Protein AF-R7WFP3-F1 (afdb_monomer_lite)

Foldseek 3Di:
DDQPDPVSVVVVLVVLVVCLVVVLVVLVVDDALADEEELSNLVVLVSCVVSPHAYEYEDADAVVQVVQLCQCLVPVQVVDDDPDQQDWTWRPPDPDTDTDGNVQDDHCVVCVVVSVSSVSSNVSNVSGPYYHYDDDDDPWYGPDPVRTDDDDPVNVVVVVCQCPDPDPRVVVNVVVVVVVVVLVVQLCPVVHVVVVVVVVVSVVSNVSSVVVVVVVD

Secondary structure (DSSP, 8-state):
----SHHHHHHHHHHHHHTHHHHHHHHHHS--S-EEEETT-TTHHHHHHHTTPPEEEEESS-HHHHHHHHHHHHH-GGGSS---TT-EEEETT-SS-EEEEGGGS--TTT-HHHHHHHHHHHHHHHTSSEEEE--S------SSGGGSPPPPHHHHHHHHHHHH-SSHHHHHHHHHHHHHHHHHHHHHSTTSHHHHHHHHHHHHHHHHHHHHHHTT-

Sequence (217 aa):
MALTSQGDRDKFAQAVQLLREPFEQFLIHNHHDAVVTGSYFHWSVDAAAEHGVPRLTFLGSSMFARSCSESMLRNNPLATGPDDPDALVSLPGLPHRVELRRSQMMDPVKQADHWAFFQSVNAADQRSFGEVGVSIGAMDYASSVETHQVIGGEVIAESIERLMSNNEEGGAIRKKAKELGVKARTAVENSGSSYNDVGQLMDELTARRSSMKVGEM

Organism: Aegilops tauschii (NCBI:txid37682)

pLDDT: mean 87.35, std 10.34, range [36.72, 97.0]

Structure (mmCIF, N/CA/C/O backbone):
data_AF-R7WFP3-F1
#
_entry.id   AF-R7WFP3-F1
#
loop_
_atom_site.group_PDB
_atom_site.id
_atom_site.type_symbol
_atom_site.label_atom_id
_atom_site.label_alt_id
_atom_site.label_comp_id
_atom_site.label_asym_id
_atom_site.label_entity_id
_atom_site.label_seq_id
_atom_site.pdbx_PDB_ins_code
_atom_site.Cartn_x
_atom_site.Cartn_y
_atom_site.Cartn_z
_atom_site.occupancy
_atom_site.B_iso_or_equiv
_atom_site.auth_seq_id
_atom_site.auth_comp_id
_atom_site.auth_asym_id
_atom_site.auth_atom_id
_atom_site.pdbx_PDB_model_num
ATOM 1 N N . MET A 1 1 ? 16.446 2.349 9.361 1.00 43.72 1 MET A N 1
ATOM 2 C CA . MET A 1 1 ? 17.290 1.141 9.257 1.00 43.72 1 MET A CA 1
ATOM 3 C C . MET A 1 1 ? 16.763 0.355 8.068 1.00 43.72 1 MET A C 1
ATOM 5 O O . MET A 1 1 ? 15.603 -0.026 8.112 1.00 43.72 1 MET A O 1
ATOM 9 N N . ALA A 1 2 ? 17.511 0.261 6.968 1.00 55.44 2 ALA A N 1
ATOM 10 C CA . ALA A 1 2 ? 17.050 -0.470 5.784 1.00 55.44 2 ALA A CA 1
ATOM 11 C C . ALA A 1 2 ? 17.342 -1.969 5.961 1.00 55.44 2 ALA A C 1
ATOM 13 O O . ALA A 1 2 ? 18.406 -2.319 6.466 1.00 55.44 2 ALA A O 1
ATOM 14 N N . LEU A 1 3 ? 16.403 -2.836 5.576 1.00 72.88 3 LEU A N 1
ATOM 15 C CA . LEU A 1 3 ? 16.596 -4.289 5.537 1.00 72.88 3 LEU A CA 1
ATOM 16 C C . LEU A 1 3 ? 17.384 -4.623 4.262 1.00 72.88 3 LEU A C 1
ATOM 18 O O . LEU A 1 3 ? 16.794 -4.762 3.195 1.00 72.88 3 LEU A O 1
ATOM 22 N N . THR A 1 4 ? 18.715 -4.649 4.347 1.00 75.69 4 THR A N 1
ATOM 23 C CA . THR A 1 4 ? 19.599 -4.690 3.166 1.00 75.69 4 THR A CA 1
ATOM 24 C C . THR A 1 4 ? 20.009 -6.094 2.731 1.00 75.69 4 THR A C 1
ATOM 26 O O . THR A 1 4 ? 20.575 -6.247 1.652 1.00 75.69 4 THR A O 1
ATOM 29 N N . SER A 1 5 ? 19.744 -7.123 3.539 1.00 79.31 5 SER A N 1
ATOM 30 C CA . SER A 1 5 ? 20.088 -8.510 3.217 1.00 79.31 5 SER A CA 1
ATOM 31 C C . SER A 1 5 ? 18.886 -9.445 3.337 1.00 79.31 5 SER A C 1
ATOM 33 O O . SER A 1 5 ? 17.923 -9.163 4.053 1.00 79.31 5 SER A O 1
ATOM 35 N N . GLN A 1 6 ? 18.953 -10.598 2.664 1.00 73.31 6 GLN A N 1
ATOM 36 C CA . GLN A 1 6 ? 17.942 -11.646 2.822 1.00 73.31 6 GLN A CA 1
ATOM 37 C C . GLN A 1 6 ? 17.834 -12.107 4.280 1.00 73.31 6 GLN A C 1
ATOM 39 O O . GLN A 1 6 ? 16.736 -12.159 4.820 1.00 73.31 6 GLN A O 1
ATOM 44 N N . GLY A 1 7 ? 18.970 -12.320 4.952 1.00 81.38 7 GLY A N 1
ATOM 45 C CA . GLY A 1 7 ? 18.982 -12.729 6.356 1.00 81.38 7 GLY A CA 1
ATOM 46 C C . GLY A 1 7 ? 18.351 -11.703 7.304 1.00 81.38 7 GLY A C 1
ATOM 47 O O . GLY A 1 7 ? 17.747 -12.091 8.301 1.00 81.38 7 GLY A O 1
ATOM 48 N N . ASP A 1 8 ? 18.440 -10.402 7.006 1.00 82.50 8 ASP A N 1
ATOM 49 C CA . ASP A 1 8 ? 17.753 -9.372 7.798 1.00 82.50 8 ASP A CA 1
ATOM 50 C C . ASP A 1 8 ? 16.243 -9.377 7.555 1.00 82.50 8 ASP A C 1
ATOM 52 O O . ASP A 1 8 ? 15.474 -9.212 8.503 1.00 82.50 8 ASP A O 1
ATOM 56 N N . ARG A 1 9 ? 15.809 -9.614 6.309 1.00 78.00 9 ARG A N 1
ATOM 57 C CA . ARG A 1 9 ? 14.389 -9.786 5.969 1.00 78.00 9 ARG A CA 1
ATOM 58 C C . ARG A 1 9 ? 13.792 -11.005 6.674 1.00 78.00 9 ARG A C 1
ATOM 60 O O . ARG A 1 9 ? 12.713 -10.891 7.249 1.00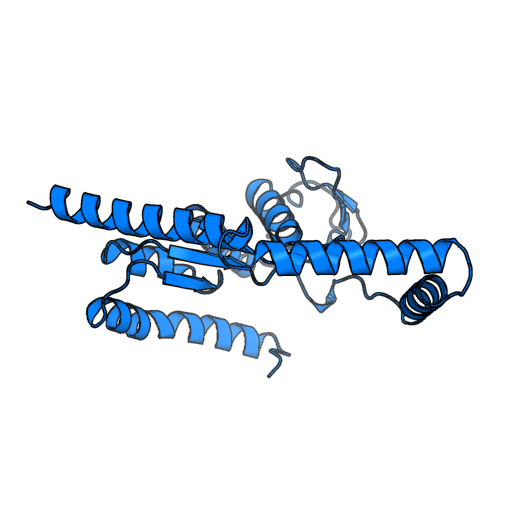 78.00 9 ARG A O 1
ATOM 67 N N . ASP A 1 10 ? 14.519 -12.118 6.720 1.00 80.25 10 ASP A N 1
ATOM 68 C CA . ASP A 1 10 ? 14.069 -13.341 7.391 1.00 80.25 10 ASP A CA 1
ATOM 69 C C . ASP A 1 10 ? 13.970 -13.144 8.915 1.00 80.25 10 ASP A C 1
ATOM 71 O O . ASP A 1 10 ? 12.965 -13.502 9.531 1.00 80.25 10 ASP A O 1
ATOM 75 N N . LYS A 1 11 ? 14.971 -12.498 9.535 1.00 86.12 11 LYS A N 1
ATOM 76 C CA . LYS A 1 11 ? 14.922 -12.125 10.963 1.00 86.12 11 LYS A CA 1
ATOM 77 C C . LYS A 1 11 ? 13.763 -11.184 11.265 1.00 86.12 11 LYS A C 1
ATOM 79 O O . LYS A 1 11 ? 13.101 -11.342 12.286 1.00 86.12 11 LYS A O 1
ATOM 84 N N . PHE A 1 12 ? 13.515 -10.210 10.392 1.00 84.88 12 PHE A N 1
ATOM 85 C CA . PHE A 1 12 ? 12.382 -9.303 10.530 1.00 84.88 12 PHE A CA 1
ATOM 86 C C . PHE A 1 12 ? 11.054 -10.063 10.444 1.00 84.88 12 PHE A C 1
ATOM 88 O O . PHE A 1 12 ? 10.195 -9.870 11.300 1.00 84.88 12 PHE A O 1
ATOM 95 N N . ALA A 1 13 ? 10.904 -10.978 9.482 1.00 79.50 13 ALA A N 1
ATOM 96 C CA . ALA A 1 13 ? 9.712 -11.813 9.353 1.00 79.50 13 ALA A CA 1
ATOM 97 C C . ALA A 1 13 ? 9.471 -12.676 10.605 1.00 79.50 13 ALA A C 1
ATOM 99 O O . ALA A 1 13 ? 8.335 -12.770 11.068 1.00 79.50 13 ALA A O 1
ATOM 100 N N . GLN A 1 14 ? 10.526 -13.239 11.203 1.00 85.00 14 GLN A N 1
ATOM 101 C CA . GLN A 1 14 ? 10.435 -13.965 12.477 1.00 85.00 14 GLN A CA 1
ATOM 102 C C . GLN A 1 14 ? 10.048 -13.041 13.638 1.00 85.00 14 GLN A C 1
ATOM 104 O O . GLN A 1 14 ? 9.143 -13.362 14.404 1.00 85.00 14 GLN A O 1
ATOM 109 N N . ALA A 1 15 ? 10.680 -11.871 13.751 1.00 88.88 15 ALA A N 1
ATOM 110 C CA . ALA A 1 15 ? 10.365 -10.894 14.791 1.00 88.88 15 ALA A CA 1
ATOM 111 C C . ALA A 1 15 ? 8.907 -10.410 14.710 1.00 88.88 15 ALA A C 1
ATOM 113 O O . ALA A 1 15 ? 8.256 -10.244 15.738 1.00 88.88 15 ALA A O 1
ATOM 114 N N . VAL A 1 16 ? 8.367 -10.253 13.496 1.00 88.62 16 VAL A N 1
ATOM 115 C CA . VAL A 1 16 ? 6.951 -9.938 13.262 1.00 88.62 16 VAL A CA 1
ATOM 116 C C . VAL A 1 16 ? 6.026 -11.003 13.855 1.00 88.62 16 VAL A C 1
ATOM 118 O O . VAL A 1 16 ? 4.969 -10.647 14.366 1.00 88.62 16 VAL A O 1
ATOM 121 N N . GLN A 1 17 ? 6.399 -12.287 13.842 1.00 87.75 17 GLN A N 1
ATOM 122 C CA . GLN A 1 17 ? 5.594 -13.344 14.476 1.00 87.75 17 GLN A CA 1
ATOM 123 C C . GLN A 1 17 ? 5.608 -13.247 16.005 1.00 87.75 17 GLN A C 1
ATOM 125 O O . GLN A 1 17 ? 4.586 -13.470 16.648 1.00 87.75 17 GLN A O 1
ATOM 130 N N . LEU A 1 18 ? 6.740 -12.853 16.595 1.00 92.50 18 LEU A N 1
ATOM 131 C CA . LEU A 1 18 ? 6.886 -12.715 18.050 1.00 92.50 18 LEU A CA 1
ATOM 132 C C . LEU A 1 18 ? 6.054 -11.565 18.639 1.00 92.50 18 LEU A C 1
ATOM 134 O O . LEU A 1 18 ? 5.837 -11.521 19.846 1.00 92.50 18 LEU A O 1
ATOM 138 N N . LEU A 1 19 ? 5.569 -10.643 17.803 1.00 94.25 19 LEU A N 1
ATOM 139 C CA . LEU A 1 19 ? 4.699 -9.546 18.231 1.00 94.25 19 LEU A CA 1
ATOM 140 C C . LEU A 1 19 ? 3.243 -9.975 18.463 1.00 94.25 19 LEU A C 1
ATOM 142 O O . LEU A 1 19 ? 2.471 -9.174 18.988 1.00 94.25 19 LEU A O 1
ATOM 146 N N . ARG A 1 20 ? 2.879 -11.219 18.127 1.00 93.94 20 ARG A N 1
ATOM 147 C CA . ARG A 1 20 ? 1.517 -11.736 18.293 1.00 93.94 20 ARG A CA 1
ATOM 148 C C . ARG A 1 20 ? 1.042 -11.707 19.742 1.00 93.94 20 ARG A C 1
ATOM 150 O O . ARG A 1 20 ? 0.039 -11.067 20.033 1.00 93.94 20 ARG A O 1
ATOM 157 N N . GLU A 1 21 ? 1.778 -12.343 20.646 1.00 94.12 21 GLU A N 1
ATOM 158 C CA . GLU A 1 21 ? 1.390 -12.418 22.059 1.00 94.12 21 GLU A CA 1
ATOM 159 C C . GLU A 1 21 ? 1.319 -11.021 22.714 1.00 94.12 21 GLU A C 1
ATOM 161 O O . GLU A 1 21 ? 0.288 -10.702 23.308 1.00 94.12 21 GLU A O 1
ATOM 166 N N . PRO A 1 22 ? 2.316 -10.121 22.557 1.00 94.94 22 PRO A N 1
ATOM 167 C CA . PRO A 1 22 ? 2.193 -8.744 23.039 1.00 94.94 22 PRO A CA 1
ATOM 168 C C . PRO A 1 22 ? 0.981 -7.990 22.475 1.00 94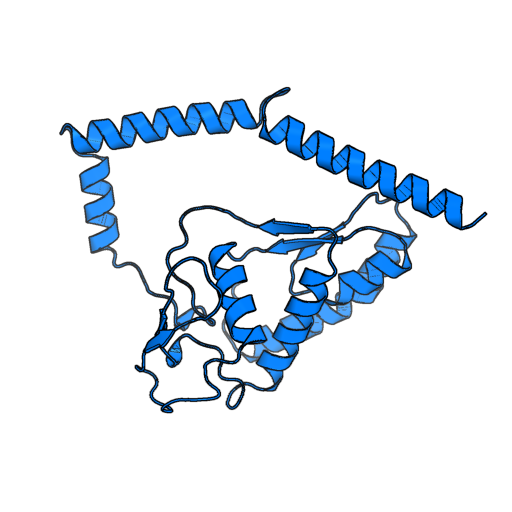.94 22 PRO A C 1
ATOM 170 O O . PRO A 1 22 ? 0.367 -7.196 23.187 1.00 94.94 22 PRO A O 1
ATOM 173 N N . PHE A 1 23 ? 0.627 -8.223 21.208 1.00 94.62 23 PHE A N 1
ATOM 174 C CA . PHE A 1 23 ? -0.535 -7.604 20.573 1.00 94.62 23 PHE A CA 1
ATOM 175 C C . PHE A 1 23 ? -1.857 -8.124 21.149 1.00 94.62 23 PHE A C 1
ATOM 177 O O . PHE A 1 23 ? -2.733 -7.325 21.467 1.00 94.62 23 PHE A O 1
ATOM 184 N N . GLU A 1 24 ? -1.992 -9.435 21.346 1.00 93.44 24 GLU A N 1
ATOM 185 C CA . GLU A 1 24 ? -3.162 -10.040 21.998 1.00 93.44 24 GLU A CA 1
ATOM 186 C C . GLU A 1 24 ? -3.318 -9.520 23.434 1.00 93.44 24 GLU A C 1
ATOM 188 O O . GLU A 1 24 ? -4.390 -9.058 23.824 1.00 93.44 24 GLU A O 1
ATOM 193 N N . GLN A 1 25 ? -2.226 -9.471 24.204 1.00 93.31 25 GLN A N 1
ATOM 194 C CA . GLN A 1 25 ? -2.239 -8.884 25.547 1.00 93.31 25 GLN A CA 1
ATOM 195 C C . GLN A 1 25 ? -2.670 -7.414 25.522 1.00 93.31 25 GLN A C 1
ATOM 197 O O . GLN A 1 25 ? -3.433 -6.976 26.385 1.00 93.31 25 GLN A O 1
ATOM 202 N N . PHE A 1 26 ? -2.224 -6.646 24.529 1.00 92.75 26 PHE A N 1
ATOM 203 C CA . PHE A 1 26 ? -2.648 -5.262 24.357 1.00 92.75 26 PHE A CA 1
ATOM 204 C C . PHE A 1 26 ? -4.152 -5.151 24.064 1.00 92.75 26 PHE A C 1
ATOM 206 O O . PHE A 1 26 ? -4.812 -4.306 24.672 1.00 92.75 26 PHE A O 1
ATOM 213 N N . LEU A 1 27 ? -4.700 -6.017 23.202 1.00 92.00 27 LEU A N 1
ATOM 214 C CA . LEU A 1 27 ? -6.135 -6.077 22.904 1.00 92.00 27 LEU A CA 1
ATOM 215 C C . LEU A 1 27 ? -6.983 -6.412 24.136 1.00 92.00 27 LEU A C 1
ATOM 217 O O . LEU A 1 27 ? -8.036 -5.809 24.313 1.00 92.00 27 LEU A O 1
ATOM 221 N N . ILE A 1 28 ? -6.517 -7.325 24.992 1.00 90.44 28 ILE A N 1
ATOM 222 C CA . ILE A 1 28 ? -7.230 -7.754 26.207 1.00 90.44 28 ILE A CA 1
ATOM 223 C C . ILE A 1 28 ? -7.315 -6.628 27.245 1.00 90.44 28 ILE A C 1
ATOM 225 O O . ILE A 1 28 ? -8.356 -6.426 27.868 1.00 90.44 28 ILE A O 1
ATOM 229 N N . HIS A 1 29 ? -6.218 -5.898 27.457 1.00 90.88 29 HIS A N 1
ATOM 230 C CA . HIS A 1 29 ? -6.111 -4.934 28.558 1.00 90.88 29 HIS A CA 1
ATOM 231 C C . HIS A 1 29 ? -6.652 -3.539 28.233 1.00 90.88 29 HIS A C 1
ATOM 233 O O . HIS A 1 29 ? -6.731 -2.693 29.124 1.00 90.88 29 HIS A O 1
ATOM 239 N N . ASN A 1 30 ? -7.009 -3.275 26.978 1.00 87.31 30 ASN A N 1
ATOM 240 C CA . ASN A 1 30 ? -7.418 -1.951 26.531 1.00 87.31 30 ASN A CA 1
ATOM 241 C C . ASN A 1 30 ? -8.728 -2.013 25.746 1.00 87.31 30 ASN A C 1
ATOM 243 O O . ASN A 1 30 ? -9.099 -3.017 25.145 1.00 87.31 30 ASN A O 1
ATOM 247 N N . HIS A 1 31 ? -9.439 -0.891 25.739 1.00 79.62 31 HIS A N 1
ATOM 248 C CA . HIS A 1 31 ? -10.699 -0.761 25.029 1.00 79.62 31 HIS A CA 1
ATOM 249 C C . HIS A 1 31 ? -10.462 -0.218 23.618 1.00 79.62 31 HIS A C 1
ATOM 251 O O . HIS A 1 31 ? -10.179 0.968 23.453 1.00 79.62 31 HIS A O 1
ATOM 257 N N . HIS A 1 32 ? -10.633 -1.072 22.609 1.00 84.62 32 HIS A N 1
ATOM 258 C CA . HIS A 1 32 ? -10.478 -0.707 21.201 1.00 84.62 32 HIS A CA 1
ATOM 259 C C . HIS A 1 32 ? -11.787 -0.870 20.435 1.00 84.62 32 HIS A C 1
ATOM 261 O O . HIS A 1 32 ? -12.490 -1.868 20.599 1.00 84.62 32 HIS A O 1
ATOM 267 N N . ASP A 1 33 ? -12.090 0.097 19.572 1.00 86.50 33 ASP A N 1
ATOM 268 C CA . ASP A 1 33 ? -13.209 0.009 18.627 1.00 86.50 33 ASP A CA 1
ATOM 269 C C . ASP A 1 33 ? -12.781 -0.585 17.280 1.00 86.50 33 ASP A C 1
ATOM 271 O O . ASP A 1 33 ? -13.596 -1.180 16.584 1.00 86.50 33 ASP A O 1
ATOM 275 N N . ALA A 1 34 ? -11.497 -0.467 16.940 1.00 91.81 34 ALA A N 1
ATOM 276 C CA . ALA A 1 34 ? -10.851 -1.093 15.796 1.00 91.81 34 ALA A CA 1
ATOM 277 C C . ALA A 1 34 ? -9.330 -1.104 16.000 1.00 91.81 34 ALA A C 1
ATOM 279 O O . ALA A 1 34 ? -8.801 -0.375 16.844 1.00 91.81 34 ALA A O 1
ATOM 280 N N . VAL A 1 35 ? -8.620 -1.881 15.185 1.00 94.00 35 VAL A N 1
ATOM 281 C CA . VAL A 1 35 ? -7.155 -1.835 15.082 1.00 94.00 35 VAL A CA 1
ATOM 282 C C . VAL A 1 35 ? -6.706 -1.608 13.650 1.00 94.00 35 VAL A C 1
ATOM 284 O O . VAL A 1 35 ? -7.302 -2.138 12.715 1.00 94.00 35 VAL A O 1
ATOM 287 N N . VAL A 1 36 ? -5.623 -0.849 13.489 1.00 94.31 36 VAL A N 1
ATOM 288 C CA . VAL A 1 36 ? -4.932 -0.676 12.209 1.00 94.31 36 VAL A CA 1
ATOM 289 C C . VAL A 1 36 ? -3.592 -1.396 12.289 1.00 94.31 36 VAL A C 1
ATOM 291 O O . VAL A 1 36 ? -2.764 -1.061 13.136 1.00 94.31 36 VAL A O 1
ATOM 294 N N . THR A 1 37 ? -3.362 -2.379 11.423 1.00 94.56 37 THR A N 1
ATOM 295 C CA . THR A 1 37 ? -2.103 -3.140 11.382 1.00 94.56 37 THR A CA 1
ATOM 296 C C . THR A 1 37 ? -1.575 -3.224 9.958 1.00 94.56 37 THR A C 1
ATOM 298 O O . THR A 1 37 ? -2.347 -3.243 9.008 1.00 94.56 37 THR A O 1
ATOM 301 N N . GLY A 1 38 ? -0.254 -3.255 9.775 1.00 91.44 38 GLY A N 1
ATOM 302 C CA . GLY A 1 38 ? 0.324 -3.462 8.443 1.00 91.44 38 GLY A CA 1
ATOM 303 C C . GLY A 1 38 ? 0.102 -4.891 7.932 1.00 91.44 38 GLY A C 1
ATOM 304 O O . GLY A 1 38 ? 0.084 -5.827 8.729 1.00 91.44 38 GLY A O 1
ATOM 305 N N . SER A 1 39 ? 0.031 -5.082 6.612 1.00 88.62 39 SER A N 1
ATOM 306 C CA . SER A 1 39 ? -0.225 -6.393 5.978 1.00 88.62 39 SER A CA 1
ATOM 307 C C . SER A 1 39 ? 0.724 -7.524 6.387 1.00 88.62 39 SER A C 1
ATOM 309 O O . SER A 1 39 ? 0.328 -8.686 6.431 1.00 88.62 39 SER A O 1
ATOM 311 N N . TYR A 1 40 ? 1.978 -7.214 6.733 1.00 87.94 40 TYR A N 1
ATOM 312 C CA . TYR A 1 40 ? 2.937 -8.230 7.189 1.00 87.94 40 TYR A CA 1
ATOM 313 C C . TYR A 1 40 ? 2.515 -8.887 8.515 1.00 87.94 40 TYR A C 1
ATOM 315 O O . TYR A 1 40 ? 2.849 -10.048 8.758 1.00 87.94 40 TYR A O 1
ATOM 323 N N . PHE A 1 41 ? 1.715 -8.193 9.330 1.00 92.69 41 PHE A N 1
ATOM 324 C CA . PHE A 1 41 ? 1.085 -8.718 10.541 1.00 92.69 41 PHE A CA 1
ATOM 325 C C . PHE A 1 41 ? -0.192 -9.499 10.203 1.00 92.69 41 PHE A C 1
ATOM 327 O O . PHE A 1 41 ? -1.235 -9.281 10.810 1.00 92.69 41 PHE A O 1
ATOM 334 N N . HIS A 1 42 ? -0.143 -10.395 9.219 1.00 91.88 42 HIS A N 1
ATOM 335 C CA . HIS A 1 42 ? -1.317 -11.133 8.738 1.00 91.88 42 HIS A CA 1
ATOM 336 C C . HIS A 1 42 ? -2.046 -11.900 9.858 1.00 91.88 42 HIS A C 1
ATOM 338 O O . HIS A 1 42 ? -3.272 -11.928 9.873 1.00 91.88 42 HIS A O 1
ATOM 344 N N . TRP A 1 43 ? -1.315 -12.415 10.856 1.00 94.50 43 TRP A N 1
ATOM 345 C CA . TRP A 1 43 ? -1.872 -13.061 12.055 1.00 94.50 43 TRP A CA 1
ATOM 346 C C . TRP A 1 43 ? -2.773 -12.143 12.898 1.00 94.50 43 TRP A C 1
ATOM 348 O O . TRP A 1 43 ? -3.598 -12.627 13.670 1.00 94.50 43 TRP A O 1
ATOM 358 N N . SER A 1 44 ? -2.657 -10.819 12.753 1.00 95.56 44 SER A N 1
ATOM 359 C CA . SER A 1 44 ? -3.462 -9.866 13.525 1.00 95.56 44 SER A CA 1
ATOM 360 C C . SER A 1 44 ? -4.940 -9.885 13.140 1.00 95.56 44 SER A C 1
ATOM 362 O O . SER A 1 44 ? -5.759 -9.406 13.917 1.00 95.56 44 SER A O 1
ATOM 364 N N . VAL A 1 45 ? -5.303 -10.447 11.976 1.00 95.62 45 VAL A N 1
ATOM 365 C CA . VAL A 1 45 ? -6.715 -10.628 11.602 1.00 95.62 45 VAL A CA 1
ATOM 366 C C . VAL A 1 45 ? -7.415 -11.614 12.527 1.00 95.62 45 VAL A C 1
ATOM 368 O O . VAL A 1 45 ? -8.530 -11.341 12.959 1.00 95.62 45 VAL A O 1
ATOM 371 N N . ASP A 1 46 ? -6.746 -12.717 12.862 1.00 94.56 46 ASP A N 1
ATOM 372 C CA . ASP A 1 46 ? -7.300 -13.747 13.735 1.00 94.56 46 ASP A CA 1
ATOM 373 C C . ASP A 1 46 ? -7.270 -13.265 15.188 1.00 94.56 46 ASP A C 1
ATOM 375 O O . ASP A 1 46 ? -8.307 -13.273 15.844 1.00 94.56 46 ASP A O 1
ATOM 379 N N . ALA A 1 47 ? -6.143 -12.700 15.640 1.00 94.06 47 ALA A N 1
ATOM 380 C CA . ALA A 1 47 ? -6.024 -12.134 16.986 1.00 94.06 47 ALA A CA 1
ATOM 381 C C . ALA A 1 47 ? -7.070 -11.037 17.266 1.00 94.06 47 ALA A C 1
ATOM 383 O O . ALA A 1 47 ? -7.667 -10.998 18.336 1.00 94.06 47 ALA A O 1
ATOM 384 N N . ALA A 1 48 ? -7.338 -10.144 16.307 1.00 93.69 48 ALA A N 1
ATOM 385 C CA . ALA A 1 48 ? -8.367 -9.119 16.477 1.00 93.69 48 ALA A CA 1
ATOM 386 C C . ALA A 1 48 ? -9.785 -9.721 16.470 1.00 93.69 48 ALA A C 1
ATOM 388 O O . ALA A 1 48 ? -10.617 -9.345 17.299 1.00 93.69 48 ALA A O 1
ATOM 389 N N . ALA A 1 49 ? -10.051 -10.684 15.579 1.00 91.94 49 ALA A N 1
ATOM 390 C CA . ALA A 1 49 ? -11.349 -11.347 15.476 1.00 91.94 49 ALA A CA 1
ATOM 391 C C . ALA A 1 49 ? -11.712 -12.150 16.736 1.00 91.94 49 ALA A C 1
ATOM 393 O O . ALA A 1 49 ? -12.866 -12.102 17.158 1.00 91.94 49 ALA A O 1
ATOM 394 N N . GLU A 1 50 ? -10.743 -12.821 17.368 1.00 91.56 50 GLU A N 1
ATOM 395 C CA . GLU A 1 50 ? -10.923 -13.554 18.634 1.00 91.56 50 GLU A CA 1
ATOM 396 C C . GLU A 1 50 ? -11.414 -12.655 19.782 1.00 91.56 50 GLU A C 1
ATOM 398 O O . GLU A 1 50 ? -12.099 -13.122 20.690 1.00 91.56 50 GLU A O 1
ATOM 403 N N . HIS A 1 51 ? -11.130 -11.353 19.717 1.00 89.00 51 HIS A N 1
ATOM 404 C CA . HIS A 1 51 ? -11.589 -10.356 20.686 1.00 89.00 51 HIS A CA 1
ATOM 405 C C . HIS A 1 51 ? -12.751 -9.491 20.172 1.00 89.00 51 HIS A C 1
ATOM 407 O O . HIS A 1 51 ? -13.103 -8.487 20.793 1.00 89.00 51 HIS A O 1
ATOM 413 N N . GLY A 1 52 ? -13.340 -9.848 19.026 1.00 89.12 52 GLY A N 1
ATOM 414 C CA . GLY A 1 52 ? -14.427 -9.092 18.404 1.00 89.12 52 GLY A CA 1
ATOM 415 C C . GLY A 1 52 ? -14.032 -7.678 17.964 1.00 89.12 52 GLY A C 1
ATOM 416 O O . GLY A 1 52 ? -14.887 -6.794 17.889 1.00 89.12 52 GLY A O 1
ATOM 417 N N . VAL A 1 53 ? -12.744 -7.443 17.697 1.00 91.50 53 VAL A N 1
ATOM 418 C CA . VAL A 1 53 ? -12.211 -6.144 17.276 1.00 91.50 53 VAL A CA 1
ATOM 419 C C . VAL A 1 53 ? -12.021 -6.141 15.753 1.00 91.50 53 VAL A C 1
ATOM 421 O O . VAL A 1 53 ? -11.280 -6.970 15.223 1.00 91.50 53 VAL A O 1
ATOM 424 N N . PRO A 1 54 ? -12.653 -5.220 15.004 1.00 92.75 54 PRO A N 1
ATOM 425 C CA . PRO A 1 54 ? -12.452 -5.126 13.564 1.00 92.75 54 PRO A CA 1
ATOM 426 C C . PRO A 1 54 ? -11.029 -4.656 13.232 1.00 92.75 54 PRO A C 1
ATOM 428 O O . PRO A 1 54 ? -10.506 -3.709 13.826 1.00 92.75 54 PRO A O 1
ATOM 431 N N . ARG A 1 55 ? -10.412 -5.299 12.235 1.00 94.94 55 ARG A N 1
ATOM 432 C CA . ARG A 1 55 ? -9.076 -4.949 11.736 1.00 94.94 55 ARG A CA 1
ATOM 433 C C . ARG A 1 55 ? -9.146 -4.198 10.413 1.00 94.94 55 ARG A C 1
ATOM 435 O O . ARG A 1 55 ? -9.630 -4.747 9.423 1.00 94.94 55 ARG A O 1
ATOM 442 N N . LEU A 1 56 ? -8.555 -3.012 10.364 1.00 94.44 56 LEU A N 1
ATOM 443 C CA . LEU A 1 56 ? -8.184 -2.311 9.137 1.00 94.44 56 LEU A CA 1
ATOM 444 C C . LEU A 1 56 ? -6.728 -2.650 8.784 1.00 94.44 56 LEU A C 1
ATOM 446 O O . LEU A 1 56 ? -5.840 -2.528 9.628 1.00 94.44 56 LEU A O 1
ATOM 450 N N . THR A 1 57 ? -6.463 -3.078 7.552 1.00 94.19 57 THR A N 1
ATOM 451 C CA . THR A 1 57 ? -5.088 -3.353 7.111 1.00 94.19 57 THR A CA 1
ATOM 452 C C . THR A 1 57 ? -4.479 -2.105 6.481 1.00 94.19 57 THR A C 1
ATOM 454 O O . THR A 1 57 ? -5.108 -1.468 5.641 1.00 94.19 57 THR A O 1
ATOM 457 N N . PHE A 1 58 ? -3.276 -1.716 6.896 1.00 91.81 58 PHE A N 1
ATOM 458 C CA . PHE A 1 58 ? -2.544 -0.608 6.295 1.00 91.81 58 PHE A CA 1
ATOM 459 C C . PHE A 1 58 ? -1.592 -1.110 5.210 1.00 91.81 58 PHE A C 1
ATOM 461 O O . PHE A 1 58 ? -0.618 -1.823 5.473 1.00 91.81 58 PHE A O 1
ATOM 468 N N . LEU A 1 59 ? -1.857 -0.661 3.989 1.00 87.50 59 LEU A N 1
ATOM 469 C CA . LEU A 1 59 ? -1.070 -0.913 2.798 1.00 87.50 59 LEU A CA 1
ATOM 470 C C . LEU A 1 59 ? -0.106 0.250 2.578 1.00 87.50 59 LEU A C 1
ATOM 472 O O . LEU A 1 59 ? -0.442 1.273 1.980 1.00 87.50 59 LEU A O 1
ATOM 476 N N . GLY A 1 60 ? 1.127 0.073 3.058 1.00 78.38 60 GLY A N 1
ATOM 477 C CA . GLY A 1 60 ? 2.219 1.006 2.767 1.00 78.38 60 GLY A CA 1
ATOM 478 C C . GLY A 1 60 ? 2.589 1.042 1.278 1.00 78.38 60 GLY A C 1
ATOM 479 O O . GLY A 1 60 ? 3.120 2.038 0.794 1.00 78.38 60 GLY A O 1
ATOM 480 N N . SER A 1 61 ? 2.279 -0.026 0.540 1.00 74.06 61 SER A N 1
ATOM 481 C CA . SER A 1 61 ? 2.329 -0.057 -0.921 1.00 74.06 61 SER A CA 1
ATOM 482 C C . SER A 1 61 ? 1.110 0.649 -1.522 1.00 74.06 61 SER A C 1
ATOM 484 O O . SER A 1 61 ? 0.016 0.575 -0.968 1.00 74.06 61 SER A O 1
ATOM 486 N N . SER A 1 62 ? 1.261 1.277 -2.689 1.00 81.31 62 SER A N 1
ATOM 487 C CA . SER A 1 62 ? 0.130 1.910 -3.381 1.00 81.31 62 SER A CA 1
ATOM 488 C C . SER A 1 62 ? -1.010 0.919 -3.674 1.00 81.31 62 SER A C 1
ATOM 490 O O . SER A 1 62 ? -0.785 -0.281 -3.854 1.00 81.31 62 SER A O 1
ATOM 492 N N . MET A 1 63 ? -2.243 1.419 -3.814 1.00 85.00 63 MET A N 1
ATOM 493 C CA . MET A 1 63 ? -3.387 0.571 -4.201 1.00 85.00 63 MET A CA 1
ATOM 494 C C . MET A 1 63 ? -3.211 -0.082 -5.584 1.00 85.00 63 MET A C 1
ATOM 496 O O . MET A 1 63 ? -3.750 -1.159 -5.845 1.00 85.00 63 MET A O 1
ATOM 500 N N . PHE A 1 64 ? -2.409 0.529 -6.463 1.00 86.75 64 PHE A N 1
ATOM 501 C CA . PHE A 1 64 ? -2.013 -0.076 -7.734 1.00 86.75 64 PHE A CA 1
ATOM 502 C C . PHE A 1 64 ? -1.147 -1.325 -7.517 1.00 86.75 64 PHE A C 1
ATOM 504 O O . PHE A 1 64 ? -1.457 -2.388 -8.051 1.00 86.75 64 PHE A O 1
ATOM 511 N N . ALA A 1 65 ? -0.117 -1.226 -6.671 1.00 87.19 65 ALA A N 1
ATOM 512 C CA . ALA A 1 65 ? 0.740 -2.352 -6.306 1.00 87.19 65 ALA A CA 1
ATOM 513 C C . ALA A 1 65 ? -0.049 -3.485 -5.634 1.00 87.19 65 ALA A C 1
ATOM 515 O O . ALA A 1 65 ? 0.145 -4.663 -5.948 1.00 87.19 65 ALA A O 1
ATOM 516 N N . ARG A 1 66 ? -0.991 -3.124 -4.756 1.00 89.31 66 ARG A N 1
ATOM 517 C CA . ARG A 1 66 ? -1.929 -4.061 -4.127 1.00 89.31 66 ARG A CA 1
ATOM 518 C C . ARG A 1 66 ? -2.761 -4.821 -5.163 1.00 89.31 66 ARG A C 1
ATOM 520 O O . ARG A 1 66 ? -2.869 -6.042 -5.060 1.00 89.31 66 ARG A O 1
ATOM 527 N N . SER A 1 67 ? -3.299 -4.113 -6.159 1.00 89.94 67 SER A N 1
ATOM 528 C CA . SER A 1 67 ? -4.103 -4.699 -7.245 1.00 89.94 67 SER A CA 1
ATOM 529 C C . SER A 1 67 ? -3.267 -5.619 -8.138 1.00 89.94 67 SER A C 1
ATOM 531 O O . SER A 1 67 ? -3.704 -6.712 -8.491 1.00 89.94 67 SER A O 1
ATOM 533 N N . CYS A 1 68 ? -2.034 -5.214 -8.460 1.00 91.56 68 CYS A N 1
ATOM 534 C CA . CYS A 1 68 ? -1.113 -6.042 -9.236 1.00 91.56 68 CYS A CA 1
ATOM 535 C C . CYS A 1 68 ? -0.745 -7.331 -8.489 1.00 91.56 68 CYS A C 1
ATOM 537 O O . CYS A 1 68 ? -0.771 -8.413 -9.074 1.00 91.56 68 CYS A O 1
ATOM 539 N N . SER A 1 69 ? -0.461 -7.220 -7.188 1.00 90.50 69 SER A N 1
ATOM 540 C CA . SER A 1 69 ? -0.153 -8.365 -6.324 1.00 90.50 69 SER A CA 1
ATOM 541 C C . SER A 1 69 ? -1.340 -9.327 -6.212 1.00 90.50 69 SER A C 1
ATOM 543 O O . SER A 1 69 ? -1.154 -10.535 -6.324 1.00 90.50 69 SER A O 1
ATOM 545 N N . GLU A 1 70 ? -2.564 -8.810 -6.038 1.00 91.81 70 GLU A N 1
ATOM 546 C CA . GLU A 1 70 ? -3.788 -9.629 -5.991 1.00 91.81 70 GLU A CA 1
ATOM 547 C C . GLU A 1 70 ? -3.979 -10.419 -7.283 1.00 91.81 70 GLU A C 1
ATOM 549 O O . GLU A 1 70 ? -4.102 -11.644 -7.242 1.00 91.81 70 GLU A O 1
ATOM 554 N N . SER A 1 71 ? -3.922 -9.732 -8.427 1.00 93.94 71 SER A N 1
ATOM 555 C CA . SER A 1 71 ? -4.057 -10.357 -9.741 1.00 93.94 71 SER A CA 1
ATOM 556 C C . SER A 1 71 ? -2.987 -11.429 -9.962 1.00 93.94 71 SER A C 1
ATOM 558 O O . SER A 1 71 ? -3.301 -12.534 -10.414 1.00 93.94 71 SER A O 1
ATOM 560 N N . MET A 1 72 ? -1.735 -11.148 -9.593 1.00 92.94 72 MET A N 1
ATOM 561 C CA . MET A 1 72 ? -0.642 -12.108 -9.711 1.00 92.94 72 MET A CA 1
ATOM 562 C C . MET A 1 72 ? -0.902 -13.358 -8.865 1.00 92.94 72 MET A C 1
ATOM 564 O O . MET A 1 72 ? -0.914 -14.459 -9.413 1.00 92.94 72 MET A O 1
ATOM 568 N N . LEU A 1 73 ? -1.166 -13.196 -7.563 1.00 92.88 73 LEU A N 1
ATOM 569 C CA . LEU A 1 73 ? -1.378 -14.305 -6.623 1.00 92.88 73 LEU A CA 1
ATOM 570 C C . LEU A 1 73 ? -2.604 -15.149 -6.976 1.00 92.88 73 LEU A C 1
ATOM 572 O O . LEU A 1 73 ? -2.587 -16.370 -6.821 1.00 92.88 73 LEU A O 1
ATOM 576 N N . ARG A 1 74 ? -3.667 -14.503 -7.458 1.00 92.19 74 ARG A N 1
ATOM 577 C CA . ARG A 1 74 ? -4.926 -15.158 -7.811 1.00 92.19 74 ARG A CA 1
ATOM 578 C C . ARG A 1 74 ? -4.830 -15.979 -9.091 1.00 92.19 74 ARG A C 1
ATOM 580 O O . ARG A 1 74 ? -5.465 -17.025 -9.179 1.00 92.19 74 ARG A O 1
ATOM 587 N N . ASN A 1 75 ? -4.085 -15.494 -10.082 1.00 92.56 75 ASN A N 1
ATOM 588 C CA . ASN A 1 75 ? -4.113 -16.066 -11.428 1.00 92.56 75 ASN A CA 1
ATOM 589 C C . ASN A 1 75 ? -2.834 -16.821 -11.804 1.00 92.56 75 ASN A C 1
ATOM 591 O O . ASN A 1 75 ? -2.859 -17.571 -12.774 1.00 92.56 75 ASN A O 1
ATOM 595 N N . ASN A 1 76 ? -1.735 -16.627 -11.066 1.00 92.81 76 ASN A N 1
ATOM 596 C CA . ASN A 1 76 ? -0.411 -17.180 -11.361 1.00 92.81 76 ASN A CA 1
ATOM 597 C C . ASN A 1 76 ? -0.059 -17.109 -12.866 1.00 92.81 76 ASN A C 1
ATOM 599 O O . ASN A 1 76 ? 0.100 -18.138 -13.529 1.00 92.81 76 ASN A O 1
ATOM 603 N N . PRO A 1 77 ? 0.070 -15.896 -13.431 1.00 92.12 77 PRO A N 1
ATOM 604 C CA . PRO A 1 77 ? 0.288 -15.716 -14.867 1.00 92.12 77 PRO A CA 1
ATOM 605 C C . PRO A 1 77 ? 1.631 -16.288 -15.357 1.00 92.12 77 PRO A C 1
ATOM 607 O O . PRO A 1 77 ? 1.824 -16.452 -16.556 1.00 92.12 77 PRO A O 1
ATOM 610 N N . LEU A 1 78 ? 2.552 -16.621 -14.445 1.00 92.00 78 LEU A N 1
ATOM 611 C CA . LEU A 1 78 ? 3.846 -17.228 -14.759 1.00 92.00 78 LEU A CA 1
ATOM 612 C C . LEU A 1 78 ? 3.790 -18.748 -14.947 1.00 92.00 78 LEU A C 1
ATOM 614 O O . LEU A 1 78 ? 4.776 -19.315 -15.425 1.00 92.00 78 LEU A O 1
ATOM 618 N N . ALA A 1 79 ? 2.671 -19.395 -14.594 1.00 88.06 79 ALA A N 1
ATOM 619 C CA . ALA A 1 79 ? 2.470 -20.837 -14.761 1.00 88.06 79 ALA A CA 1
ATOM 620 C C . ALA A 1 79 ? 2.514 -21.274 -16.232 1.00 88.06 79 ALA A C 1
ATOM 622 O O . ALA A 1 79 ? 2.835 -22.421 -16.538 1.00 88.06 79 ALA A O 1
ATOM 623 N N . THR A 1 80 ? 2.187 -20.357 -17.140 1.00 80.00 80 THR A N 1
ATOM 624 C CA . THR A 1 80 ? 2.193 -20.576 -18.583 1.00 80.00 80 THR A CA 1
ATOM 625 C C . THR A 1 80 ? 3.054 -19.514 -19.248 1.00 80.00 80 THR A C 1
ATOM 627 O O . THR A 1 80 ? 2.786 -18.327 -19.093 1.00 80.00 80 THR A O 1
ATOM 630 N N . GLY A 1 81 ? 4.064 -19.919 -20.015 1.00 76.44 81 GLY A N 1
ATOM 631 C CA . GLY A 1 81 ? 4.898 -18.992 -20.781 1.00 76.44 81 GLY A CA 1
ATOM 632 C C . GLY A 1 81 ? 6.389 -19.326 -20.722 1.00 76.44 81 GLY A C 1
ATOM 633 O O . GLY A 1 81 ? 6.788 -20.247 -20.008 1.00 76.44 81 GLY A O 1
ATOM 634 N N . PRO A 1 82 ? 7.214 -18.605 -21.498 1.00 78.12 82 PRO A N 1
ATOM 635 C CA . PRO A 1 82 ? 8.656 -18.806 -21.511 1.00 78.12 82 PRO A CA 1
ATOM 636 C C . PRO A 1 82 ? 9.283 -18.399 -20.169 1.00 78.12 82 PRO A C 1
ATOM 638 O O . PRO A 1 82 ? 8.885 -17.402 -19.559 1.00 78.12 82 PRO A O 1
ATOM 641 N N . ASP A 1 83 ? 10.299 -19.148 -19.731 1.00 87.38 83 ASP A N 1
ATOM 642 C CA . ASP A 1 83 ? 11.175 -18.734 -18.628 1.00 87.38 83 ASP A CA 1
ATOM 643 C C . ASP A 1 83 ? 12.244 -17.759 -19.141 1.00 87.38 83 ASP A C 1
ATOM 645 O O . ASP A 1 83 ? 13.437 -18.047 -19.152 1.00 87.38 83 ASP A O 1
ATOM 649 N N . ASP A 1 84 ? 11.777 -16.617 -19.642 1.00 91.25 84 ASP A N 1
ATOM 650 C CA . ASP A 1 84 ? 12.605 -15.517 -20.128 1.00 91.25 84 ASP A CA 1
ATOM 651 C C . ASP A 1 84 ? 12.411 -14.308 -19.195 1.00 91.25 84 ASP A C 1
ATOM 653 O O . ASP A 1 84 ? 11.278 -13.834 -19.064 1.00 91.25 84 ASP A O 1
ATOM 657 N N . PRO A 1 85 ? 13.467 -13.810 -18.521 1.00 89.44 85 PRO A N 1
ATOM 658 C CA . PRO A 1 85 ? 13.370 -12.679 -17.597 1.00 89.44 85 PRO A CA 1
ATOM 659 C C . PRO A 1 85 ? 12.869 -11.381 -18.250 1.00 89.44 85 PRO A C 1
ATOM 661 O O . PRO A 1 85 ? 12.313 -10.538 -17.537 1.00 89.44 85 PRO A O 1
ATOM 664 N N . ASP A 1 86 ? 13.041 -11.220 -19.564 1.00 92.62 86 ASP A N 1
ATOM 665 C CA . ASP A 1 86 ? 12.627 -10.036 -20.320 1.00 92.62 86 ASP A CA 1
ATOM 666 C C . ASP A 1 86 ? 11.244 -10.169 -20.965 1.00 92.62 86 ASP A C 1
ATOM 668 O O . ASP A 1 86 ? 10.703 -9.175 -21.461 1.00 92.62 86 ASP A O 1
ATOM 672 N N . ALA A 1 87 ? 10.639 -11.359 -20.923 1.00 92.88 87 ALA A N 1
ATOM 673 C CA . ALA A 1 87 ? 9.295 -11.562 -21.438 1.00 92.88 87 ALA A CA 1
ATOM 674 C C . ALA A 1 87 ? 8.287 -10.680 -20.689 1.00 92.88 87 ALA A C 1
ATOM 676 O O . ALA A 1 87 ? 8.240 -10.665 -19.455 1.00 92.88 87 ALA A O 1
ATOM 677 N N . LEU A 1 88 ? 7.459 -9.962 -21.452 1.00 93.25 88 LEU A N 1
ATOM 678 C CA . LEU A 1 88 ? 6.336 -9.200 -20.916 1.00 93.25 88 LEU A CA 1
ATOM 679 C C . LEU A 1 88 ? 5.170 -10.141 -20.623 1.00 93.25 88 LEU A C 1
ATOM 681 O O . LEU A 1 88 ? 4.737 -10.914 -21.479 1.00 93.25 88 LEU A O 1
ATOM 685 N N . VAL A 1 89 ? 4.653 -10.049 -19.405 1.00 93.56 89 VAL A N 1
ATOM 686 C CA . VAL A 1 89 ? 3.550 -10.858 -18.900 1.00 93.56 89 VAL A CA 1
ATOM 687 C C . VAL A 1 89 ? 2.417 -9.922 -18.496 1.00 93.56 89 VAL A C 1
ATOM 689 O O . VAL A 1 89 ? 2.595 -9.014 -17.685 1.00 93.56 89 VAL A O 1
ATOM 692 N N . SER A 1 90 ? 1.237 -10.138 -19.076 1.00 93.38 90 SER A N 1
ATOM 693 C CA . SER A 1 90 ? 0.035 -9.360 -18.767 1.00 93.38 90 SER A CA 1
ATOM 694 C C . SER A 1 90 ? -0.633 -9.845 -17.475 1.00 93.38 90 SER A C 1
ATOM 696 O O . SER A 1 90 ? -0.837 -11.046 -17.293 1.00 93.38 90 SER A O 1
ATOM 698 N N . LEU A 1 91 ? -1.036 -8.910 -16.609 1.00 93.75 91 LEU A N 1
ATOM 699 C CA . LEU A 1 91 ? -1.836 -9.199 -15.417 1.00 93.75 91 LEU A CA 1
ATOM 700 C C . LEU A 1 91 ? -3.337 -9.238 -15.759 1.00 93.75 91 LEU A C 1
ATOM 702 O O . LEU A 1 91 ? -3.888 -8.231 -16.215 1.00 93.75 91 LEU A O 1
ATOM 706 N N . PRO A 1 92 ? -4.029 -10.372 -15.551 1.00 93.81 92 PRO A N 1
ATOM 707 C CA . PRO A 1 92 ? -5.449 -10.493 -15.870 1.00 93.81 92 PRO A CA 1
ATOM 708 C C . PRO A 1 92 ? -6.349 -9.820 -14.821 1.00 93.81 92 PRO A C 1
ATOM 710 O O . PRO A 1 92 ? -5.970 -9.628 -13.668 1.00 93.81 92 PRO A O 1
ATOM 713 N N . GLY A 1 93 ? -7.584 -9.493 -15.205 1.00 90.62 93 GLY A N 1
ATOM 714 C CA . GLY A 1 93 ? -8.616 -9.012 -14.273 1.00 90.62 93 GLY A CA 1
ATOM 715 C C . GLY A 1 93 ? -8.510 -7.540 -13.857 1.00 90.62 93 GLY A C 1
ATOM 716 O O . GLY A 1 93 ? -9.360 -7.072 -13.105 1.00 90.62 93 GLY A O 1
ATOM 717 N N . LEU A 1 94 ? -7.519 -6.798 -14.360 1.00 91.44 94 LEU A N 1
ATOM 718 C CA . LEU A 1 94 ? -7.396 -5.357 -14.132 1.00 91.44 94 LEU A CA 1
ATOM 719 C C . LEU A 1 94 ? -8.185 -4.557 -15.191 1.00 91.44 94 LEU A C 1
ATOM 721 O O . LEU A 1 94 ? -8.267 -4.985 -16.345 1.00 91.44 94 LEU A O 1
ATOM 725 N N . PRO A 1 95 ? -8.750 -3.382 -14.840 1.00 89.00 95 PRO A N 1
ATOM 726 C CA . PRO A 1 95 ? -9.545 -2.563 -15.768 1.00 89.00 95 PRO A CA 1
ATOM 727 C C . PRO A 1 95 ? -8.718 -1.968 -16.916 1.00 89.00 95 PRO A C 1
ATOM 729 O O . PRO A 1 95 ? -9.255 -1.617 -17.967 1.00 89.00 95 PRO A O 1
ATOM 732 N N . HIS A 1 96 ? -7.406 -1.854 -16.719 1.00 88.06 96 HIS A N 1
ATOM 733 C CA . HIS A 1 96 ? -6.449 -1.424 -17.726 1.00 88.06 96 HIS A CA 1
ATOM 734 C C . HIS A 1 96 ? -5.407 -2.517 -17.934 1.00 88.06 96 HIS A C 1
ATOM 736 O O . HIS A 1 96 ? -5.102 -3.284 -17.021 1.00 88.06 96 HIS A O 1
ATOM 742 N N . ARG A 1 97 ? -4.845 -2.573 -19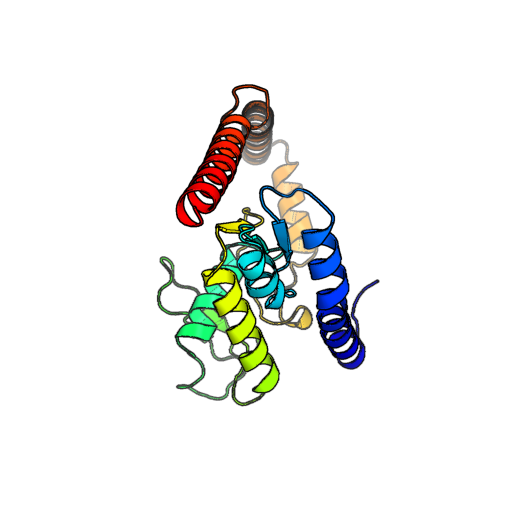.144 1.00 92.12 97 ARG A N 1
ATOM 743 C CA . ARG A 1 97 ? -3.771 -3.507 -19.472 1.00 92.12 97 ARG A CA 1
ATOM 744 C C . ARG A 1 97 ? -2.513 -3.123 -18.698 1.00 92.12 97 ARG A C 1
ATOM 746 O O . ARG A 1 97 ? -1.937 -2.070 -18.955 1.00 92.12 97 ARG A O 1
ATOM 753 N N . VAL A 1 98 ? -2.101 -3.995 -17.786 1.00 91.81 98 VAL A N 1
ATOM 754 C CA . VAL A 1 98 ? -0.846 -3.880 -17.039 1.00 91.81 98 VAL A CA 1
ATOM 755 C C . VAL A 1 98 ? 0.047 -5.038 -17.441 1.00 91.81 98 VAL A C 1
ATOM 757 O O . VAL A 1 98 ? -0.385 -6.192 -17.427 1.00 91.81 98 VAL A O 1
ATOM 760 N N . GLU A 1 99 ? 1.285 -4.722 -17.797 1.00 92.88 99 GLU A N 1
ATOM 761 C CA . GLU A 1 99 ? 2.313 -5.704 -18.117 1.00 92.88 99 GLU A CA 1
ATOM 762 C C . GLU A 1 99 ? 3.536 -5.489 -17.255 1.00 92.88 99 GLU A C 1
ATOM 764 O O . GLU A 1 99 ? 3.924 -4.353 -16.995 1.00 92.88 99 GLU A O 1
ATOM 769 N N . LEU A 1 100 ? 4.151 -6.597 -16.866 1.00 91.25 100 LEU A N 1
ATOM 770 C CA . LEU A 1 100 ? 5.386 -6.625 -16.103 1.00 91.25 100 LEU A CA 1
ATOM 771 C C . LEU A 1 100 ? 6.378 -7.526 -16.826 1.00 91.25 100 LEU A C 1
ATOM 773 O O . LEU A 1 100 ? 5.980 -8.506 -17.460 1.00 91.25 100 LEU A O 1
ATOM 777 N N . ARG A 1 101 ? 7.674 -7.234 -16.715 1.00 92.12 101 ARG A N 1
ATOM 778 C CA . ARG A 1 101 ? 8.687 -8.220 -17.107 1.00 92.12 101 ARG A CA 1
ATOM 779 C C . ARG A 1 101 ? 8.621 -9.401 -16.149 1.00 92.12 101 ARG A C 1
ATOM 781 O O . ARG A 1 101 ? 8.439 -9.198 -14.950 1.00 92.12 101 ARG A O 1
ATOM 788 N N . ARG A 1 102 ? 8.859 -10.620 -16.635 1.00 91.75 102 ARG A N 1
ATOM 789 C CA . ARG A 1 102 ? 8.935 -11.819 -15.780 1.00 91.75 102 ARG A CA 1
ATOM 790 C C . ARG A 1 102 ? 9.902 -11.626 -14.605 1.00 91.75 102 ARG A C 1
ATOM 792 O O . ARG A 1 102 ? 9.606 -12.058 -13.498 1.00 91.75 102 ARG A O 1
ATOM 799 N N . SER A 1 103 ? 11.020 -10.932 -14.826 1.00 89.81 103 SER A N 1
ATOM 800 C CA . SER A 1 103 ? 12.005 -10.583 -13.787 1.00 89.81 103 SER A CA 1
ATOM 801 C C . SER A 1 103 ? 11.488 -9.648 -12.682 1.00 89.81 103 SER A C 1
ATOM 803 O O . SER A 1 103 ? 12.053 -9.650 -11.593 1.00 89.81 103 SER A O 1
ATOM 805 N N . GLN A 1 104 ? 10.425 -8.875 -12.928 1.00 89.12 104 GLN A N 1
ATOM 806 C CA . GLN A 1 104 ? 9.782 -7.990 -11.944 1.00 89.12 104 GLN A CA 1
ATOM 807 C C . GLN A 1 104 ? 8.674 -8.690 -11.145 1.00 89.12 104 GLN A C 1
ATOM 809 O O . GLN A 1 104 ? 8.070 -8.082 -10.258 1.00 89.12 104 GLN A O 1
ATOM 814 N N . MET A 1 105 ? 8.362 -9.940 -11.490 1.00 90.50 105 MET A N 1
ATOM 815 C CA . MET A 1 105 ? 7.276 -10.711 -10.901 1.00 90.50 105 MET A CA 1
ATOM 816 C C . MET A 1 105 ? 7.803 -11.740 -9.902 1.00 90.50 105 MET A C 1
ATOM 818 O O . MET A 1 105 ? 8.930 -12.229 -9.989 1.00 90.50 105 MET A O 1
ATOM 822 N N . MET A 1 106 ? 6.939 -12.122 -8.966 1.00 88.88 106 MET A N 1
ATOM 823 C CA . MET A 1 106 ? 7.225 -13.193 -8.023 1.00 88.88 106 MET A CA 1
ATOM 824 C C . MET A 1 106 ? 6.974 -14.542 -8.690 1.00 88.88 106 MET A C 1
ATOM 826 O O . MET A 1 106 ? 5.831 -14.917 -8.936 1.00 88.88 106 MET A O 1
ATOM 830 N N . ASP A 1 107 ? 8.052 -15.264 -8.987 1.00 89.50 107 ASP A N 1
ATOM 831 C CA . ASP A 1 107 ? 7.982 -16.598 -9.579 1.00 89.50 107 ASP A CA 1
ATOM 832 C C . ASP A 1 107 ? 7.745 -17.664 -8.490 1.00 89.50 107 ASP A C 1
ATOM 834 O O . ASP A 1 107 ? 8.659 -17.923 -7.698 1.00 89.50 107 ASP A O 1
ATOM 838 N N . PRO A 1 108 ? 6.562 -18.309 -8.435 1.00 89.88 108 PRO A N 1
ATOM 839 C CA . PRO A 1 108 ? 6.253 -19.306 -7.411 1.00 89.88 108 PRO A CA 1
ATOM 840 C C . PRO A 1 108 ? 7.122 -20.563 -7.503 1.00 89.88 108 PRO A C 1
ATOM 842 O O . PRO A 1 108 ? 7.286 -21.254 -6.502 1.00 89.88 108 PRO A O 1
ATOM 845 N N . VAL A 1 109 ? 7.701 -20.867 -8.672 1.00 88.62 109 VAL A N 1
ATOM 846 C CA . VAL A 1 109 ? 8.612 -22.012 -8.833 1.00 88.62 109 VAL A CA 1
ATOM 847 C C . VAL A 1 109 ? 9.959 -21.712 -8.180 1.00 88.62 109 VAL A C 1
ATOM 849 O O . VAL A 1 109 ? 10.573 -22.593 -7.582 1.00 88.62 109 VAL A O 1
ATOM 852 N N . LYS A 1 110 ? 10.417 -20.458 -8.269 1.00 87.38 110 LYS A N 1
ATOM 853 C CA . LYS A 1 110 ? 11.715 -20.020 -7.729 1.00 87.38 110 LYS A CA 1
ATOM 854 C C . LYS A 1 110 ? 11.618 -19.557 -6.272 1.00 87.38 110 LYS A C 1
ATOM 856 O O . LYS A 1 110 ? 12.616 -19.592 -5.561 1.00 87.38 110 LYS A O 1
ATOM 861 N N . GLN A 1 111 ? 10.441 -19.110 -5.834 1.00 85.19 111 GLN A N 1
ATOM 862 C CA . GLN A 1 111 ? 10.210 -18.471 -4.534 1.00 85.19 111 GLN A CA 1
ATOM 863 C C . GLN A 1 111 ? 8.951 -19.024 -3.840 1.00 85.19 111 GLN A C 1
ATOM 865 O O . GLN A 1 111 ? 8.086 -18.260 -3.413 1.00 85.19 111 GLN A O 1
ATOM 870 N N . ALA A 1 112 ? 8.834 -20.350 -3.729 1.00 89.62 112 ALA A N 1
ATOM 871 C CA . ALA A 1 112 ? 7.636 -21.017 -3.206 1.00 89.62 112 ALA A CA 1
ATOM 872 C C . ALA A 1 112 ? 7.227 -20.542 -1.797 1.00 89.62 112 ALA A C 1
ATOM 874 O O . ALA A 1 112 ? 6.061 -20.220 -1.573 1.00 89.62 112 ALA A O 1
ATOM 875 N N . ASP A 1 113 ? 8.180 -20.426 -0.867 1.00 88.25 113 ASP A N 1
ATOM 876 C CA . ASP A 1 113 ? 7.897 -19.979 0.506 1.00 88.25 113 ASP A CA 1
ATOM 877 C C . ASP A 1 113 ? 7.431 -18.517 0.546 1.00 88.25 113 ASP A C 1
ATOM 879 O O . ASP A 1 113 ? 6.487 -18.165 1.255 1.00 88.25 113 ASP A O 1
ATOM 883 N N . HIS A 1 114 ? 8.056 -17.660 -0.267 1.00 86.38 114 HIS A N 1
ATOM 884 C CA . HIS A 1 114 ? 7.692 -16.248 -0.380 1.00 86.38 114 HIS A CA 1
ATOM 885 C C . HIS A 1 114 ? 6.289 -16.084 -0.976 1.00 86.38 114 HIS A C 1
ATOM 887 O O . HIS A 1 114 ? 5.491 -15.279 -0.494 1.00 86.38 114 HIS A O 1
ATOM 893 N N . TRP A 1 115 ? 5.967 -16.897 -1.984 1.00 90.81 115 TRP A N 1
ATOM 894 C CA . TRP A 1 115 ? 4.643 -16.964 -2.585 1.00 90.81 115 TRP A CA 1
ATOM 895 C C . TRP A 1 115 ? 3.582 -17.398 -1.571 1.00 90.81 115 TRP A C 1
ATOM 897 O O . TRP A 1 115 ? 2.572 -16.713 -1.416 1.00 90.81 115 TRP A O 1
ATOM 907 N N . ALA A 1 116 ? 3.821 -18.484 -0.830 1.00 91.69 116 ALA A N 1
ATOM 908 C CA . ALA A 1 116 ? 2.902 -18.971 0.200 1.00 91.69 116 ALA A CA 1
ATOM 909 C C . ALA A 1 116 ? 2.678 -17.934 1.318 1.00 91.69 116 ALA A C 1
ATOM 911 O O . ALA A 1 116 ? 1.548 -17.732 1.781 1.00 91.69 116 ALA A O 1
ATOM 912 N N . PHE A 1 117 ? 3.736 -17.218 1.712 1.00 88.81 117 PHE A N 1
ATOM 913 C CA . PHE A 1 117 ? 3.635 -16.099 2.647 1.00 88.81 117 PHE A CA 1
ATOM 914 C C . PHE A 1 117 ? 2.705 -15.004 2.111 1.00 88.81 117 PHE A C 1
ATOM 916 O O . PHE A 1 117 ? 1.762 -14.605 2.794 1.00 88.81 117 PHE A O 1
ATOM 923 N N . PHE A 1 118 ? 2.904 -14.554 0.871 1.00 90.88 118 PHE A N 1
ATOM 924 C CA . PHE A 1 118 ? 2.066 -13.509 0.284 1.00 90.88 118 PHE A CA 1
ATOM 925 C C . PHE A 1 118 ? 0.630 -13.956 -0.006 1.00 90.88 118 PHE A C 1
ATOM 927 O O . PHE A 1 118 ? -0.284 -13.136 0.089 1.00 90.88 118 PHE A O 1
ATOM 934 N N . GLN A 1 119 ? 0.391 -15.243 -0.273 1.00 93.19 119 GLN A N 1
ATOM 935 C CA . GLN A 1 119 ? -0.965 -15.798 -0.301 1.00 93.19 119 GLN A CA 1
ATOM 936 C C . GLN A 1 119 ? -1.651 -15.662 1.065 1.00 93.19 119 GLN A C 1
ATOM 938 O O . GLN A 1 119 ? -2.803 -15.232 1.127 1.00 93.19 119 GLN A O 1
ATOM 943 N N . SER A 1 120 ? -0.933 -15.964 2.152 1.00 92.69 120 SER A N 1
ATOM 944 C CA . SER A 1 120 ? -1.440 -15.831 3.526 1.00 92.69 120 SER A CA 1
ATOM 945 C C . SER A 1 120 ? -1.729 -14.371 3.882 1.00 92.69 120 SER A C 1
ATOM 947 O O . SER A 1 120 ? -2.791 -14.064 4.423 1.00 92.69 120 SER A O 1
ATOM 949 N N . VAL A 1 121 ? -0.826 -13.459 3.508 1.00 92.25 121 VAL A N 1
ATOM 950 C CA . VAL A 1 121 ? -1.022 -12.009 3.655 1.00 92.25 121 VAL A CA 1
ATOM 951 C C . VAL A 1 121 ? -2.261 -11.542 2.890 1.00 92.25 121 VAL A C 1
ATOM 953 O O . VAL A 1 121 ? -3.143 -10.920 3.478 1.00 92.25 121 VAL A O 1
ATOM 956 N N . ASN A 1 122 ? -2.383 -11.892 1.606 1.00 92.88 122 ASN A N 1
ATOM 957 C CA . ASN A 1 122 ? -3.524 -11.489 0.784 1.00 92.88 122 ASN A CA 1
ATOM 958 C C . ASN A 1 122 ? -4.851 -12.037 1.331 1.00 92.88 122 ASN A C 1
ATOM 960 O O . ASN A 1 122 ? -5.849 -11.319 1.341 1.00 92.88 122 ASN A O 1
ATOM 964 N N . ALA A 1 123 ? -4.871 -13.286 1.805 1.00 94.25 123 ALA A N 1
ATOM 965 C CA . ALA A 1 123 ? -6.055 -13.881 2.418 1.00 94.25 123 ALA A CA 1
ATOM 966 C C . ALA A 1 123 ? -6.445 -13.175 3.729 1.00 94.25 123 ALA A C 1
ATOM 968 O O . ALA A 1 123 ? -7.629 -12.942 3.973 1.00 94.25 123 ALA A O 1
ATOM 969 N N . ALA A 1 124 ? -5.470 -12.797 4.561 1.00 94.75 124 ALA A N 1
ATOM 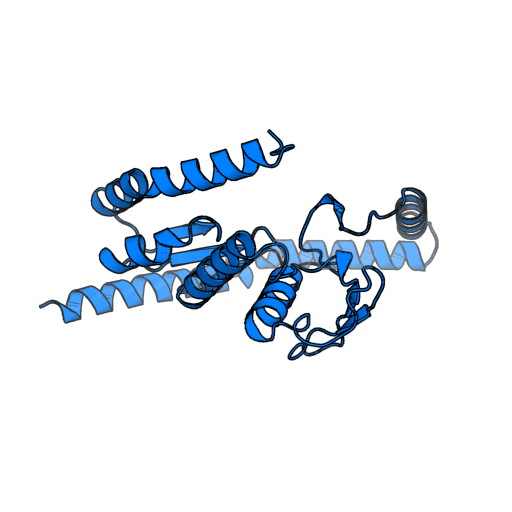970 C CA . ALA A 1 124 ? -5.724 -12.041 5.784 1.00 94.75 124 ALA A CA 1
ATOM 971 C C . ALA A 1 124 ? -6.249 -10.627 5.493 1.00 94.75 124 ALA A C 1
ATOM 973 O O . ALA A 1 124 ? -7.175 -10.164 6.161 1.00 94.75 124 ALA A O 1
ATOM 974 N N . ASP A 1 125 ? -5.690 -9.949 4.490 1.00 93.69 125 ASP A N 1
ATOM 975 C CA . ASP A 1 125 ? -6.126 -8.618 4.057 1.00 93.69 125 ASP A CA 1
ATOM 976 C C . ASP A 1 125 ? -7.546 -8.637 3.475 1.00 93.69 125 ASP A C 1
ATOM 978 O O . ASP A 1 125 ? -8.355 -7.779 3.810 1.00 93.69 125 ASP A O 1
ATOM 982 N N . GLN A 1 126 ? -7.920 -9.676 2.724 1.00 92.19 126 GLN A N 1
ATOM 983 C CA . GLN A 1 126 ? -9.300 -9.853 2.244 1.00 92.19 126 GLN A CA 1
ATOM 984 C C . GLN A 1 126 ? -10.317 -10.122 3.365 1.00 92.19 126 GLN A C 1
ATOM 986 O O . GLN A 1 126 ? -11.508 -9.878 3.187 1.00 92.19 126 GLN A O 1
ATOM 991 N N . ARG A 1 127 ? -9.861 -10.634 4.513 1.00 94.44 127 ARG A N 1
ATOM 992 C CA . ARG A 1 127 ? -10.687 -10.851 5.712 1.00 94.44 127 ARG A CA 1
ATOM 993 C C . ARG A 1 127 ? -10.746 -9.624 6.627 1.00 94.44 127 ARG A C 1
ATOM 995 O O . ARG A 1 127 ? -11.484 -9.645 7.611 1.00 94.44 127 ARG A O 1
ATOM 1002 N N . SER A 1 128 ? -9.967 -8.580 6.343 1.00 94.44 128 SER A N 1
ATOM 1003 C CA . SER A 1 128 ? -10.026 -7.328 7.093 1.00 94.44 128 SER A CA 1
ATOM 1004 C C . SER A 1 128 ? -11.355 -6.608 6.874 1.00 94.44 128 SER A C 1
ATOM 1006 O O . SER A 1 128 ? -12.014 -6.774 5.853 1.00 94.44 128 SER A O 1
ATOM 1008 N N . PHE A 1 129 ? -11.730 -5.758 7.829 1.00 92.81 129 PHE A N 1
ATOM 1009 C CA . PHE A 1 129 ? -12.900 -4.893 7.693 1.00 92.81 129 PHE A CA 1
ATOM 1010 C C . PHE A 1 129 ? -12.743 -3.897 6.533 1.00 92.81 129 PHE A C 1
ATOM 1012 O O . PHE A 1 129 ? -13.709 -3.574 5.850 1.00 92.81 129 PHE A O 1
ATOM 1019 N N . GLY A 1 130 ? -11.512 -3.446 6.294 1.00 91.62 130 GLY A N 1
ATOM 1020 C CA . GLY A 1 130 ? -11.161 -2.571 5.186 1.00 91.62 130 GLY A CA 1
ATOM 1021 C C . GLY A 1 130 ? -9.650 -2.456 5.014 1.00 91.62 130 GLY A C 1
ATOM 1022 O O . GLY A 1 130 ? -8.876 -2.816 5.906 1.00 91.62 130 GLY A O 1
ATOM 1023 N N . GLU A 1 131 ? -9.241 -1.944 3.858 1.00 90.88 131 GLU A N 1
ATOM 1024 C CA . GLU A 1 131 ? -7.848 -1.644 3.533 1.00 90.88 131 GLU A CA 1
ATOM 1025 C C . GLU A 1 131 ? -7.647 -0.119 3.533 1.00 90.88 131 GLU A C 1
ATOM 1027 O O . GLU A 1 131 ? -8.420 0.626 2.929 1.00 90.88 131 GLU A O 1
ATOM 1032 N N . VAL A 1 132 ? -6.603 0.354 4.209 1.00 87.81 132 VAL A N 1
ATOM 1033 C CA . VAL A 1 132 ? -6.167 1.752 4.228 1.00 87.81 132 VAL A CA 1
ATOM 1034 C C . VAL A 1 132 ? -4.870 1.830 3.441 1.00 87.81 132 VAL A C 1
ATOM 1036 O O . VAL A 1 132 ? -3.853 1.293 3.869 1.00 87.81 132 VAL A O 1
ATOM 1039 N N . GLY A 1 133 ? -4.891 2.489 2.288 1.00 83.81 133 GLY A N 1
ATOM 1040 C CA . GLY A 1 133 ? -3.730 2.579 1.407 1.00 83.81 133 GLY A CA 1
ATOM 1041 C C . GLY A 1 133 ? -3.416 4.003 0.979 1.00 83.81 133 GLY A C 1
ATOM 1042 O O . GLY A 1 133 ? -4.259 4.899 1.024 1.00 83.81 133 GLY A O 1
ATOM 1043 N N . VAL A 1 134 ? -2.186 4.210 0.514 1.00 76.62 134 VAL A N 1
ATOM 1044 C CA . VAL A 1 134 ? -1.780 5.480 -0.095 1.00 76.62 134 VAL A CA 1
ATOM 1045 C C . VAL A 1 134 ? -2.221 5.490 -1.559 1.00 76.62 134 VAL A C 1
ATOM 1047 O O . VAL A 1 134 ? -1.674 4.770 -2.398 1.00 76.62 134 VAL A O 1
ATOM 1050 N N . SER A 1 135 ? -3.209 6.321 -1.893 1.00 68.75 135 SER A N 1
ATOM 1051 C CA . SER A 1 135 ? -3.584 6.586 -3.283 1.00 68.75 135 SER A CA 1
ATOM 1052 C C . SER A 1 135 ? -2.903 7.863 -3.771 1.00 68.75 135 SER A C 1
ATOM 1054 O O . SER A 1 135 ? -3.271 8.930 -3.297 1.00 68.75 135 SER A O 1
ATOM 1056 N N . ILE A 1 136 ? -1.946 7.760 -4.702 1.00 60.47 136 ILE A N 1
ATOM 1057 C CA . ILE A 1 136 ? -1.611 8.755 -5.748 1.00 60.47 136 ILE A CA 1
ATOM 1058 C C . ILE A 1 136 ? -0.581 8.128 -6.707 1.00 60.47 136 ILE A C 1
ATOM 1060 O O . ILE A 1 136 ? 0.449 7.621 -6.277 1.00 60.47 136 ILE A O 1
ATOM 1064 N N . GLY A 1 137 ? -0.849 8.217 -8.014 1.00 60.53 137 GLY A N 1
ATOM 1065 C CA . GLY A 1 137 ? 0.158 8.324 -9.083 1.00 60.53 137 GLY A CA 1
ATOM 1066 C C . GLY A 1 137 ? 1.113 7.155 -9.351 1.00 60.53 137 GLY A C 1
ATOM 1067 O O . GLY A 1 137 ? 1.942 7.291 -10.245 1.00 60.53 137 GLY A O 1
ATOM 1068 N N . ALA A 1 138 ? 1.036 6.040 -8.623 1.00 63.53 138 ALA A N 1
ATOM 1069 C CA . ALA A 1 138 ? 1.888 4.885 -8.893 1.00 63.53 138 ALA A CA 1
ATOM 1070 C C . ALA A 1 138 ? 1.560 4.290 -10.273 1.00 63.53 138 ALA A C 1
ATOM 1072 O O . ALA A 1 138 ? 0.461 3.782 -10.482 1.00 63.53 138 ALA A O 1
ATOM 1073 N N . MET A 1 139 ? 2.522 4.380 -11.192 1.00 67.75 139 MET A N 1
ATOM 1074 C CA . MET A 1 139 ? 2.459 3.800 -12.542 1.00 67.75 139 MET A CA 1
ATOM 1075 C C . MET A 1 139 ? 3.329 2.544 -12.679 1.00 67.75 139 MET A C 1
ATOM 1077 O O . MET A 1 139 ? 3.258 1.867 -13.698 1.00 67.75 139 MET A O 1
ATOM 1081 N N . ASP A 1 140 ? 4.150 2.254 -11.667 1.00 71.44 140 ASP A N 1
ATOM 1082 C CA . ASP A 1 140 ? 5.085 1.132 -11.638 1.00 71.44 140 ASP A CA 1
ATOM 1083 C C . ASP A 1 140 ? 4.782 0.208 -10.452 1.00 71.44 140 ASP A C 1
ATOM 1085 O O . ASP A 1 140 ? 4.363 0.654 -9.376 1.00 71.44 140 ASP A O 1
ATOM 1089 N N . TYR A 1 141 ? 5.004 -1.085 -10.665 1.00 75.50 141 TYR A N 1
ATOM 1090 C CA . TYR A 1 141 ? 4.955 -2.123 -9.648 1.00 75.50 141 TYR A CA 1
ATOM 1091 C C . TYR A 1 141 ? 6.032 -3.163 -9.948 1.00 75.50 141 TYR A C 1
ATOM 1093 O O . TYR A 1 141 ? 6.108 -3.678 -11.059 1.00 75.50 141 TYR A O 1
ATOM 1101 N N . ALA A 1 142 ? 6.807 -3.529 -8.931 1.00 70.94 142 ALA A N 1
ATOM 1102 C CA . ALA A 1 142 ? 7.718 -4.659 -8.987 1.00 70.94 142 ALA A CA 1
ATOM 1103 C C . ALA A 1 142 ? 7.675 -5.414 -7.654 1.00 70.94 142 ALA A C 1
ATOM 1105 O O . ALA A 1 142 ? 7.423 -4.823 -6.602 1.00 70.94 142 ALA A O 1
ATOM 1106 N N . SER A 1 143 ? 7.906 -6.728 -7.678 1.00 72.12 143 SER A N 1
ATOM 1107 C CA . SER A 1 143 ? 7.858 -7.548 -6.461 1.00 72.12 143 SER A CA 1
ATOM 1108 C C . SER A 1 143 ? 9.060 -7.337 -5.533 1.00 72.12 143 SER A C 1
ATOM 1110 O O . SER A 1 143 ? 9.002 -7.729 -4.370 1.00 72.12 143 SER A O 1
ATOM 1112 N N . SER A 1 144 ? 10.151 -6.740 -6.029 1.00 67.62 144 SER A N 1
ATOM 1113 C CA . SER A 1 144 ? 11.349 -6.419 -5.244 1.00 67.62 144 SER A CA 1
ATOM 1114 C C . SER A 1 144 ? 11.853 -5.008 -5.530 1.00 67.62 144 SER A C 1
ATOM 1116 O O . SER A 1 144 ? 11.801 -4.549 -6.674 1.00 67.62 144 SER A O 1
ATOM 1118 N N . VAL A 1 145 ? 12.409 -4.343 -4.509 1.00 65.62 145 VAL A N 1
ATOM 1119 C CA . VAL A 1 145 ? 12.951 -2.970 -4.601 1.00 65.62 145 VAL A CA 1
ATOM 1120 C C . VAL A 1 145 ? 14.000 -2.852 -5.710 1.00 65.62 145 VAL A C 1
ATOM 1122 O O . VAL A 1 145 ? 14.011 -1.877 -6.453 1.00 65.62 145 VAL A O 1
ATOM 1125 N N . GLU A 1 146 ? 14.836 -3.875 -5.875 1.00 72.50 146 GLU A N 1
ATOM 1126 C CA . GLU A 1 146 ? 15.915 -3.931 -6.865 1.00 72.50 146 GLU A CA 1
ATOM 1127 C C . GLU A 1 146 ? 15.409 -4.043 -8.312 1.00 72.50 146 GLU A C 1
ATOM 1129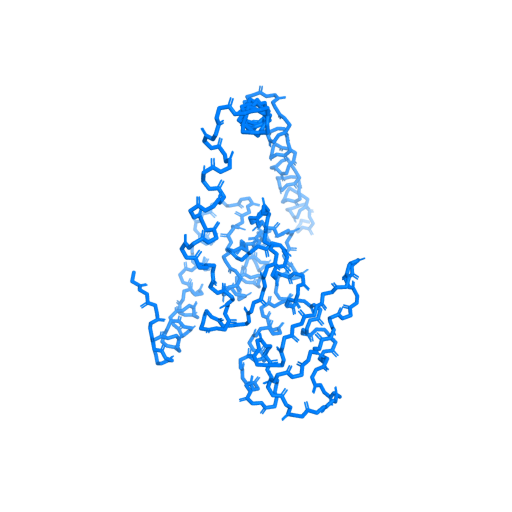 O O . GLU A 1 146 ? 16.168 -3.813 -9.249 1.00 72.50 146 GLU A O 1
ATOM 1134 N N . THR A 1 147 ? 14.136 -4.400 -8.496 1.00 73.00 147 THR A N 1
ATOM 1135 C CA . THR A 1 147 ? 13.499 -4.601 -9.811 1.00 73.00 147 THR A CA 1
ATOM 1136 C C . THR A 1 147 ? 12.564 -3.460 -10.211 1.00 73.00 147 THR A C 1
ATOM 1138 O O . THR A 1 147 ? 11.980 -3.487 -11.297 1.00 73.00 147 THR A O 1
ATOM 1141 N N . HIS A 1 148 ? 12.420 -2.453 -9.347 1.00 72.44 148 HIS A N 1
ATOM 1142 C CA . HIS A 1 148 ? 11.667 -1.251 -9.675 1.00 72.44 148 HIS A CA 1
ATOM 1143 C C . HIS A 1 148 ? 12.355 -0.443 -10.767 1.00 72.44 148 HIS A C 1
ATOM 1145 O O . HIS A 1 148 ? 13.585 -0.360 -10.839 1.00 72.44 148 HIS A O 1
ATOM 1151 N N . GLN A 1 149 ? 11.542 0.215 -11.587 1.00 74.25 149 GLN A N 1
ATOM 1152 C CA . GLN A 1 149 ? 12.067 1.177 -12.535 1.00 74.25 149 GLN A CA 1
ATOM 1153 C C . GLN A 1 149 ? 12.626 2.389 -11.778 1.00 74.25 149 GLN A C 1
ATOM 1155 O O . GLN A 1 149 ? 11.922 3.060 -11.023 1.00 74.25 149 GLN A O 1
ATOM 1160 N N . VAL A 1 150 ? 13.899 2.706 -12.013 1.00 78.62 150 VAL A N 1
ATOM 1161 C CA . VAL A 1 150 ? 14.513 3.933 -11.494 1.00 78.62 150 VAL A CA 1
ATOM 1162 C C . VAL A 1 150 ? 14.220 5.075 -12.462 1.00 78.62 150 VAL A C 1
ATOM 1164 O O . VAL A 1 150 ? 14.525 4.984 -13.652 1.00 78.62 150 VAL A O 1
ATOM 1167 N N . ILE A 1 151 ? 13.633 6.161 -11.956 1.00 80.31 151 ILE A N 1
ATOM 1168 C CA . ILE A 1 151 ? 13.449 7.392 -12.731 1.00 80.31 151 ILE A CA 1
ATOM 1169 C C . ILE A 1 151 ? 14.791 8.127 -12.769 1.00 80.31 151 ILE A C 1
ATOM 1171 O O . ILE A 1 151 ? 15.315 8.519 -11.724 1.00 80.31 151 ILE A O 1
ATOM 1175 N N . GLY A 1 152 ? 15.346 8.295 -13.970 1.00 87.88 152 GLY A N 1
ATOM 1176 C CA . GLY A 1 152 ? 16.606 9.003 -14.183 1.00 87.88 152 GLY A CA 1
ATOM 1177 C C . GLY A 1 152 ? 16.535 10.469 -13.749 1.00 87.88 152 GLY A C 1
ATOM 1178 O O . GLY A 1 152 ? 15.487 11.119 -13.830 1.00 87.88 152 GLY A O 1
ATOM 1179 N N . GLY A 1 153 ? 17.663 10.998 -13.271 1.00 92.06 153 GLY A N 1
ATOM 1180 C CA . GLY A 1 153 ? 17.755 12.378 -12.789 1.00 92.06 153 GLY A CA 1
ATOM 1181 C C . GLY A 1 153 ? 17.431 13.408 -13.874 1.00 92.06 153 GLY A C 1
ATOM 1182 O O . GLY A 1 153 ? 16.874 14.458 -13.574 1.00 92.06 153 GLY A O 1
ATOM 1183 N N . GLU A 1 154 ? 17.710 13.081 -15.132 1.00 93.06 154 GLU A N 1
ATOM 1184 C CA . GLU A 1 154 ? 17.376 13.868 -16.315 1.00 93.06 154 GLU A CA 1
ATOM 1185 C C . GLU A 1 154 ? 15.863 14.014 -16.516 1.00 93.06 154 GLU A C 1
ATOM 1187 O O . GLU A 1 154 ? 15.384 15.122 -16.741 1.00 93.06 154 GLU A O 1
ATOM 1192 N N . VAL A 1 155 ? 15.096 12.936 -16.327 1.00 91.25 155 VAL A N 1
ATOM 1193 C CA . VAL A 1 155 ? 13.627 12.960 -16.423 1.00 91.25 155 VAL A CA 1
ATOM 1194 C C . VAL A 1 155 ? 13.035 13.815 -15.299 1.00 91.25 155 VAL A C 1
ATOM 1196 O O . VAL A 1 155 ? 12.076 14.568 -15.502 1.00 91.25 155 VAL A O 1
ATOM 1199 N N . ILE A 1 156 ? 13.626 13.729 -14.102 1.00 91.44 156 ILE A N 1
ATOM 1200 C CA . ILE A 1 156 ? 13.248 14.563 -12.956 1.00 91.44 156 ILE A CA 1
ATOM 1201 C C . ILE A 1 156 ? 13.554 16.035 -13.256 1.00 91.44 156 ILE A C 1
ATOM 1203 O O . ILE A 1 156 ? 12.689 16.887 -13.048 1.00 91.44 156 ILE A O 1
ATOM 1207 N N . ALA A 1 157 ? 14.751 16.335 -13.763 1.00 94.62 157 ALA A N 1
ATOM 1208 C CA . ALA A 1 157 ? 15.168 17.689 -14.106 1.00 94.62 157 ALA A CA 1
ATOM 1209 C C . ALA A 1 157 ? 14.251 18.309 -15.170 1.00 94.62 157 ALA A C 1
ATOM 1211 O O . ALA A 1 157 ? 13.734 19.400 -14.948 1.00 94.62 157 ALA A O 1
ATOM 1212 N N . GLU A 1 158 ? 13.953 17.587 -16.254 1.00 95.19 158 GLU A N 1
ATOM 1213 C CA . GLU A 1 158 ? 13.034 18.037 -17.308 1.00 95.19 158 GLU A CA 1
ATOM 1214 C C . GLU A 1 158 ? 11.632 18.329 -16.749 1.00 95.19 158 GLU A C 1
ATOM 1216 O O . GLU A 1 158 ? 11.028 19.366 -17.036 1.00 95.19 158 GLU A O 1
ATOM 1221 N N . SER A 1 159 ? 11.123 17.447 -15.884 1.00 93.12 159 SER A N 1
ATOM 1222 C CA . SER A 1 159 ? 9.823 17.635 -15.231 1.00 93.12 159 SER A CA 1
ATOM 1223 C C . SER A 1 159 ? 9.799 18.886 -14.344 1.00 93.12 159 SER A C 1
ATOM 1225 O O . SER A 1 159 ? 8.805 19.621 -14.330 1.00 93.12 159 SER A O 1
ATOM 1227 N N . ILE A 1 160 ? 10.892 19.154 -13.619 1.00 94.69 160 ILE A N 1
ATOM 1228 C CA . ILE A 1 160 ? 11.054 20.359 -12.796 1.00 94.69 160 ILE A CA 1
ATOM 1229 C C . ILE A 1 160 ? 11.152 21.604 -13.680 1.00 94.69 160 ILE A C 1
ATOM 1231 O O . ILE A 1 160 ? 10.472 22.591 -13.406 1.00 94.69 160 ILE A O 1
ATOM 1235 N N . GLU A 1 161 ? 11.948 21.579 -14.746 1.00 96.31 161 GLU A N 1
ATOM 1236 C CA . GLU A 1 161 ? 12.084 22.704 -15.675 1.00 96.31 161 GLU A CA 1
ATOM 1237 C C . GLU A 1 161 ? 10.742 23.060 -16.316 1.00 96.31 161 GLU A C 1
ATOM 1239 O O . GLU A 1 161 ? 10.338 24.226 -16.304 1.00 96.31 161 GLU A O 1
ATOM 1244 N N . ARG A 1 162 ? 9.991 22.056 -16.779 1.00 95.81 162 ARG A N 1
ATOM 1245 C CA . ARG A 1 162 ? 8.635 22.230 -17.313 1.00 95.81 162 ARG A CA 1
ATOM 1246 C C . ARG A 1 162 ? 7.707 22.875 -16.283 1.00 95.81 162 ARG A C 1
ATOM 1248 O O . ARG A 1 162 ? 7.045 23.865 -16.597 1.00 95.81 162 ARG A O 1
ATOM 1255 N N . LEU A 1 163 ? 7.710 22.383 -15.040 1.00 95.31 163 LEU A N 1
ATOM 1256 C CA . LEU A 1 163 ? 6.942 22.953 -13.925 1.00 95.31 163 LEU A CA 1
ATOM 1257 C C . LEU A 1 163 ? 7.337 24.404 -13.609 1.00 95.31 163 LEU A C 1
ATOM 1259 O O . LEU A 1 163 ? 6.468 25.213 -13.275 1.00 95.31 163 LEU A O 1
ATOM 1263 N N . MET A 1 164 ? 8.628 24.728 -13.663 1.00 95.00 164 MET A N 1
ATOM 1264 C CA . MET A 1 164 ? 9.181 26.023 -13.247 1.00 95.00 164 MET A CA 1
ATOM 1265 C C . MET A 1 164 ? 9.224 27.056 -14.373 1.00 95.00 164 MET A C 1
ATOM 1267 O O . MET A 1 164 ? 9.399 28.244 -14.105 1.00 95.00 164 MET A O 1
ATOM 1271 N N . SER A 1 165 ? 9.015 26.636 -15.617 1.00 94.88 165 SER A N 1
ATOM 1272 C CA . SER A 1 165 ? 9.002 27.521 -16.774 1.00 94.88 165 SER A CA 1
ATOM 1273 C C . SER A 1 165 ? 7.960 28.645 -16.632 1.00 94.88 165 SER A C 1
ATOM 1275 O O . SER A 1 165 ? 6.866 28.480 -16.075 1.00 94.88 165 SER A O 1
ATOM 1277 N N . ASN A 1 166 ? 8.304 29.831 -17.137 1.00 95.50 166 ASN A N 1
ATOM 1278 C CA . ASN A 1 166 ? 7.416 31.001 -17.153 1.00 95.50 166 ASN A CA 1
ATOM 1279 C C . ASN A 1 166 ? 6.472 31.016 -18.367 1.00 95.50 166 ASN A C 1
ATOM 1281 O O . ASN A 1 166 ? 5.889 32.050 -18.682 1.00 95.50 166 ASN A O 1
ATOM 1285 N N . ASN A 1 167 ? 6.336 29.884 -19.059 1.00 96.12 167 ASN A N 1
ATOM 1286 C CA . ASN A 1 167 ? 5.408 29.732 -20.169 1.00 96.12 167 ASN A CA 1
ATOM 1287 C C . ASN A 1 167 ? 3.989 29.393 -19.662 1.00 96.12 167 ASN A C 1
ATOM 1289 O O . ASN A 1 167 ? 3.746 29.232 -18.459 1.00 96.12 167 ASN A O 1
ATOM 1293 N N . GLU A 1 168 ? 3.042 29.296 -20.595 1.00 96.25 168 GLU A N 1
ATOM 1294 C CA . GLU A 1 168 ? 1.644 28.967 -20.300 1.00 96.25 168 GLU A CA 1
ATOM 1295 C C . GLU A 1 168 ? 1.500 27.611 -19.596 1.00 96.25 168 GLU A C 1
ATOM 1297 O O . GLU A 1 168 ? 0.745 27.488 -18.632 1.00 96.25 168 GLU A O 1
ATOM 1302 N N . GLU A 1 169 ? 2.267 26.612 -20.027 1.00 95.31 169 GLU A N 1
ATOM 1303 C CA . GLU A 1 169 ? 2.217 25.257 -19.491 1.00 95.31 169 GLU A CA 1
ATOM 1304 C C . GLU A 1 169 ? 2.665 25.188 -18.025 1.00 95.31 169 GLU A C 1
ATOM 1306 O O . GLU A 1 169 ? 1.911 24.712 -17.172 1.00 95.31 169 GLU A O 1
ATOM 1311 N N . GLY A 1 170 ? 3.850 25.711 -17.698 1.00 96.25 170 GLY A N 1
ATOM 1312 C CA . GLY A 1 170 ? 4.334 25.790 -16.320 1.00 96.25 170 GLY A CA 1
ATOM 1313 C C . GLY A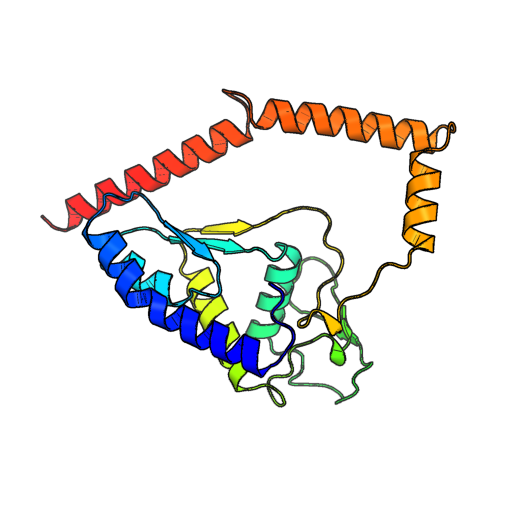 1 170 ? 3.377 26.598 -15.438 1.00 96.25 170 GLY A C 1
ATOM 1314 O O . GLY A 1 170 ? 3.065 26.203 -14.309 1.00 96.25 170 GLY A O 1
ATOM 1315 N N . GLY A 1 171 ? 2.824 27.692 -15.975 1.00 97.00 171 GLY A N 1
ATOM 1316 C CA . GLY A 1 171 ? 1.767 28.468 -15.326 1.00 97.00 171 GLY A CA 1
ATOM 1317 C C . GLY A 1 171 ? 0.513 27.641 -15.012 1.00 97.00 171 GLY A C 1
ATOM 1318 O O . GLY A 1 171 ? 0.019 27.678 -13.880 1.00 97.00 171 GLY A O 1
ATOM 1319 N N . ALA A 1 172 ? 0.026 26.857 -15.976 1.00 96.94 172 ALA A N 1
ATOM 1320 C CA . ALA A 1 172 ? -1.144 25.996 -15.833 1.00 96.94 172 ALA A CA 1
ATOM 1321 C C . ALA A 1 172 ? -0.921 24.876 -14.804 1.00 96.94 172 ALA A C 1
ATOM 1323 O O . ALA A 1 172 ? -1.789 24.646 -13.956 1.00 96.94 172 ALA A O 1
ATOM 1324 N N . ILE A 1 173 ? 0.254 24.231 -14.811 1.00 95.31 173 ILE A N 1
ATOM 1325 C CA . ILE A 1 173 ? 0.615 23.197 -13.829 1.00 95.31 173 ILE A CA 1
ATOM 1326 C C . ILE A 1 173 ? 0.596 23.787 -12.412 1.00 95.31 173 ILE A C 1
ATOM 1328 O O . ILE A 1 173 ? -0.073 23.249 -11.526 1.00 95.31 173 ILE A O 1
ATOM 1332 N N . ARG A 1 174 ? 1.260 24.932 -12.191 1.00 96.00 174 ARG A N 1
ATOM 1333 C CA . ARG A 1 174 ? 1.295 25.593 -10.872 1.00 96.00 174 ARG A CA 1
ATOM 1334 C C . ARG A 1 174 ? -0.088 26.057 -10.417 1.00 96.00 174 ARG A C 1
ATOM 1336 O O . ARG A 1 174 ? -0.404 25.950 -9.231 1.00 96.00 174 ARG A O 1
ATOM 1343 N N . LYS A 1 175 ? -0.926 26.556 -11.332 1.00 97.00 175 LYS A N 1
ATOM 1344 C CA . LYS A 1 175 ? -2.315 26.935 -11.033 1.00 97.00 175 LYS A CA 1
ATOM 1345 C C . LYS A 1 175 ? -3.130 25.720 -10.579 1.00 97.00 175 LYS A C 1
ATOM 1347 O O . LYS A 1 175 ? -3.713 25.764 -9.498 1.00 97.00 175 LYS A O 1
ATOM 1352 N N . LYS A 1 176 ? -3.088 24.617 -11.333 1.00 95.81 176 LYS A N 1
ATOM 1353 C CA . LYS A 1 176 ? -3.774 23.364 -10.979 1.00 95.81 176 LYS A CA 1
ATOM 1354 C C . LYS A 1 176 ? -3.287 22.809 -9.638 1.00 95.81 176 LYS A C 1
ATOM 1356 O O . LYS A 1 176 ? -4.103 22.400 -8.818 1.00 95.81 176 LYS A O 1
ATOM 1361 N N . ALA A 1 177 ? -1.978 22.840 -9.381 1.00 93.81 177 ALA A N 1
ATOM 1362 C CA . ALA A 1 177 ? -1.407 22.414 -8.104 1.00 93.81 177 ALA A CA 1
ATOM 1363 C C . ALA A 1 177 ? -1.938 23.249 -6.923 1.00 93.81 177 ALA A C 1
ATOM 1365 O O . ALA A 1 177 ? -2.309 22.688 -5.893 1.00 93.81 177 ALA A O 1
ATOM 1366 N N . LYS A 1 178 ? -2.046 24.578 -7.075 1.00 96.44 178 LYS A N 1
ATOM 1367 C CA . LYS A 1 178 ? -2.645 25.455 -6.053 1.00 96.44 178 LYS A CA 1
ATOM 1368 C C . LYS A 1 178 ? -4.121 25.136 -5.810 1.00 96.44 178 LYS A C 1
ATOM 1370 O O . LYS A 1 178 ? -4.528 25.045 -4.655 1.00 96.44 178 LYS A O 1
ATOM 1375 N N . GLU A 1 179 ? -4.902 24.946 -6.871 1.00 96.69 179 GLU A N 1
ATOM 1376 C CA . GLU A 1 179 ? -6.325 24.589 -6.776 1.00 96.69 179 GLU A CA 1
ATOM 1377 C C . GLU A 1 179 ? -6.531 23.246 -6.064 1.00 96.69 179 GLU A C 1
ATOM 1379 O O . GLU A 1 179 ? -7.359 23.146 -5.159 1.00 96.69 179 GLU A O 1
ATOM 1384 N N . LEU A 1 180 ? -5.745 22.225 -6.422 1.00 93.88 180 LEU A N 1
ATOM 1385 C CA . LEU A 1 180 ? -5.760 20.929 -5.740 1.00 93.88 180 LEU A CA 1
ATOM 1386 C C . LEU A 1 180 ? -5.336 21.057 -4.274 1.00 93.88 180 LEU A C 1
ATOM 1388 O O . LEU A 1 180 ? -5.961 20.448 -3.413 1.00 93.88 180 LEU A O 1
ATOM 1392 N N . GLY A 1 181 ? -4.335 21.887 -3.974 1.00 92.81 181 GLY A N 1
ATOM 1393 C CA . GLY A 1 181 ? -3.907 22.154 -2.602 1.00 92.81 181 GLY A CA 1
ATOM 1394 C C . GLY A 1 181 ? -4.995 22.808 -1.745 1.00 92.81 181 GLY A C 1
ATOM 1395 O O . GLY A 1 181 ? -5.128 22.472 -0.572 1.00 92.81 181 GLY A O 1
ATOM 1396 N N . VAL A 1 182 ? -5.802 23.711 -2.314 1.00 96.38 182 VAL A N 1
ATOM 1397 C CA . VAL A 1 182 ? -6.980 24.267 -1.624 1.00 96.38 182 VAL A CA 1
ATOM 1398 C C . VAL A 1 182 ? -8.013 23.172 -1.373 1.00 96.38 182 VAL A C 1
ATOM 1400 O O . VAL A 1 182 ? -8.419 22.995 -0.231 1.00 96.38 182 VAL A O 1
ATOM 1403 N N . LYS A 1 183 ? -8.370 22.386 -2.397 1.00 94.69 183 LYS A N 1
ATOM 1404 C CA . LYS A 1 183 ? -9.334 21.281 -2.255 1.00 94.69 183 LYS A CA 1
ATOM 1405 C C . LYS A 1 183 ? -8.908 20.269 -1.191 1.00 94.69 183 LYS A C 1
ATOM 1407 O O . LYS A 1 183 ? -9.729 19.882 -0.371 1.00 94.69 183 LYS A O 1
ATOM 1412 N N . ALA A 1 184 ? -7.635 19.873 -1.184 1.00 91.50 184 ALA A N 1
ATOM 1413 C CA . ALA A 1 184 ? -7.096 18.926 -0.214 1.00 91.50 184 ALA A CA 1
ATOM 1414 C C . ALA A 1 184 ? -7.179 19.461 1.224 1.00 91.50 184 ALA A C 1
ATOM 1416 O O . ALA A 1 184 ? -7.564 18.719 2.120 1.00 91.50 184 ALA A O 1
ATOM 1417 N N . ARG A 1 185 ? -6.874 20.750 1.441 1.00 94.69 185 ARG A N 1
ATOM 1418 C CA . ARG A 1 185 ? -7.023 21.388 2.760 1.00 94.69 185 ARG A CA 1
ATOM 1419 C C . ARG A 1 185 ? -8.483 21.455 3.196 1.00 94.69 185 ARG A C 1
ATOM 1421 O O . ARG A 1 185 ? -8.802 21.009 4.288 1.00 94.69 185 ARG A O 1
ATOM 1428 N N . THR A 1 186 ? -9.374 21.919 2.324 1.00 95.75 186 THR A N 1
ATOM 1429 C CA . THR A 1 186 ? -10.808 22.004 2.634 1.00 95.75 186 THR A CA 1
ATOM 1430 C C . THR A 1 186 ? -11.433 20.630 2.887 1.00 95.75 186 THR A C 1
ATOM 1432 O O . THR A 1 186 ? -12.326 20.508 3.716 1.00 95.75 186 THR A O 1
ATOM 1435 N N . ALA A 1 187 ? -10.958 19.571 2.225 1.00 94.25 187 ALA A N 1
ATOM 1436 C CA . ALA A 1 187 ? -11.469 18.219 2.445 1.00 94.25 187 ALA A CA 1
ATOM 1437 C C . ALA A 1 187 ? -11.216 17.697 3.872 1.00 94.25 187 ALA A C 1
ATOM 1439 O O . ALA A 1 187 ? -12.008 16.886 4.347 1.00 94.25 187 ALA A O 1
ATOM 1440 N N . VAL A 1 188 ? -10.144 18.140 4.543 1.00 94.06 188 VAL A N 1
ATOM 1441 C CA . VAL A 1 188 ? -9.768 17.687 5.899 1.00 94.06 188 VAL A CA 1
ATOM 1442 C C . VAL A 1 188 ? -10.213 18.634 7.019 1.00 94.06 188 VAL A C 1
ATOM 1444 O O . VAL A 1 188 ? -10.075 18.294 8.191 1.00 94.06 188 VAL A O 1
ATOM 1447 N N . GLU A 1 189 ? -10.726 19.818 6.683 1.00 94.75 189 GLU A N 1
ATOM 1448 C CA . GLU A 1 189 ? -11.324 20.749 7.647 1.00 94.75 189 GLU A CA 1
ATOM 1449 C C . GLU A 1 189 ? -12.638 20.188 8.221 1.00 94.75 189 GLU A C 1
ATOM 1451 O O . GLU A 1 189 ? -13.265 19.309 7.629 1.00 94.75 189 GLU A O 1
ATOM 1456 N N . ASN A 1 190 ? -13.086 20.707 9.372 1.00 92.75 190 ASN A N 1
ATOM 1457 C CA . ASN A 1 190 ? -14.363 20.307 9.974 1.00 92.75 190 ASN A CA 1
ATOM 1458 C C . ASN A 1 190 ? -15.512 20.500 8.968 1.00 92.75 190 ASN A C 1
ATOM 1460 O O . ASN A 1 190 ? -15.686 21.593 8.429 1.00 92.75 190 ASN A O 1
ATOM 1464 N N . SER A 1 191 ? -16.345 19.474 8.780 1.00 91.19 191 SER A N 1
ATOM 1465 C CA . SER A 1 191 ? -17.399 19.396 7.744 1.00 91.19 191 SER A CA 1
ATOM 1466 C C . SER A 1 191 ? -16.901 19.178 6.306 1.00 91.19 191 SER A C 1
ATOM 1468 O O . SER A 1 191 ? -17.718 19.125 5.384 1.00 91.19 191 SER A O 1
ATOM 1470 N N . GLY A 1 192 ? -15.590 19.041 6.093 1.00 95.19 192 GLY A N 1
ATOM 1471 C CA . GLY A 1 192 ? -14.988 18.642 4.823 1.00 95.19 192 GLY A CA 1
ATOM 1472 C C . GLY A 1 192 ? -15.269 17.177 4.487 1.00 95.19 192 GLY A C 1
ATOM 1473 O O . GLY A 1 192 ? -15.597 16.378 5.361 1.00 95.19 192 GLY A O 1
ATOM 1474 N N . SER A 1 193 ? -15.149 16.800 3.210 1.00 94.12 193 SER A N 1
ATOM 1475 C CA . SER A 1 193 ? -15.526 15.452 2.759 1.00 94.12 193 SER A CA 1
ATOM 1476 C C . SER A 1 193 ? -14.721 14.346 3.447 1.00 94.12 193 SER A C 1
ATOM 1478 O O . SER A 1 193 ? -15.316 13.436 4.000 1.00 94.12 193 SER A O 1
ATOM 1480 N N . SER A 1 194 ? -13.391 14.467 3.503 1.00 90.56 194 SER A N 1
ATOM 1481 C CA . SER A 1 194 ? -12.526 13.477 4.164 1.00 90.56 194 SER A CA 1
ATOM 1482 C C . SER A 1 194 ? -12.811 13.396 5.666 1.00 90.56 194 SER A C 1
ATOM 1484 O O . SER A 1 194 ? -12.874 12.308 6.232 1.00 90.56 194 SER A O 1
ATOM 1486 N N . TYR A 1 195 ? -13.046 14.544 6.311 1.00 92.75 195 TYR A N 1
ATOM 1487 C CA . TYR A 1 195 ? -13.433 14.588 7.722 1.00 92.75 195 TYR A CA 1
ATOM 1488 C C . TYR A 1 195 ? -14.748 13.833 7.969 1.00 92.75 195 TYR A C 1
ATOM 1490 O O . TYR A 1 195 ? -14.841 13.020 8.887 1.00 92.75 195 TYR A O 1
ATOM 1498 N N . ASN A 1 196 ? -15.753 14.074 7.124 1.00 93.62 196 ASN A N 1
ATOM 1499 C CA . ASN A 1 196 ? -17.060 13.433 7.232 1.00 93.62 196 ASN A CA 1
ATOM 1500 C C . ASN A 1 196 ? -16.991 11.930 6.932 1.00 93.62 196 ASN A C 1
ATOM 1502 O O . ASN A 1 196 ? -17.621 11.156 7.646 1.00 93.62 196 ASN A O 1
ATOM 1506 N N . ASP A 1 197 ? -16.221 11.516 5.923 1.00 92.19 197 ASP A N 1
ATOM 1507 C CA . ASP A 1 197 ? -16.045 10.105 5.555 1.00 92.19 197 ASP A CA 1
ATOM 1508 C C . ASP A 1 197 ? -15.388 9.317 6.700 1.00 92.19 197 ASP A C 1
ATOM 1510 O O . ASP A 1 197 ? -15.836 8.225 7.048 1.00 92.19 197 ASP A O 1
ATOM 1514 N N . VAL A 1 198 ? -14.367 9.893 7.350 1.00 89.44 198 VAL A N 1
ATOM 1515 C CA . VAL A 1 198 ? -13.769 9.300 8.558 1.00 89.44 198 VAL A CA 1
ATOM 1516 C C . VAL A 1 198 ? -14.786 9.244 9.698 1.00 89.44 198 VAL A C 1
ATOM 1518 O O . VAL A 1 198 ? -14.851 8.234 10.390 1.00 89.44 198 VAL A O 1
ATOM 1521 N N . GLY A 1 199 ? -15.605 10.283 9.885 1.00 91.75 199 GLY A N 1
ATOM 1522 C CA . GLY A 1 199 ? -16.691 10.270 10.871 1.00 91.75 199 GLY A CA 1
ATOM 1523 C C . GLY A 1 199 ? -17.671 9.112 10.651 1.00 91.75 199 GLY A C 1
ATOM 1524 O O . GLY A 1 199 ? -17.928 8.348 11.577 1.00 91.75 199 GLY A O 1
ATOM 1525 N N . GLN A 1 200 ? -18.131 8.918 9.412 1.00 92.38 200 GLN A N 1
ATOM 1526 C CA . GLN A 1 200 ? -19.014 7.805 9.040 1.00 92.38 200 GLN A CA 1
ATOM 1527 C C . GLN A 1 200 ? -18.354 6.445 9.290 1.00 92.38 200 GLN A C 1
ATOM 1529 O O . GLN A 1 200 ? -18.988 5.550 9.845 1.00 92.38 200 GLN A O 1
ATOM 1534 N N . LEU A 1 201 ? -17.069 6.298 8.948 1.00 90.00 201 LEU A N 1
ATOM 1535 C CA . LEU A 1 201 ? -16.308 5.084 9.243 1.00 90.00 201 LEU A CA 1
ATOM 1536 C C . LEU A 1 201 ? -16.267 4.795 10.752 1.00 90.00 201 LEU A C 1
ATOM 1538 O O . LEU A 1 201 ? -16.455 3.652 11.166 1.00 90.00 201 LEU A O 1
ATOM 1542 N N . MET A 1 202 ? -16.031 5.814 11.581 1.00 89.75 202 MET A N 1
ATOM 1543 C CA . MET A 1 202 ? -16.018 5.651 13.037 1.00 89.75 202 MET A CA 1
ATOM 1544 C C . MET A 1 202 ? -17.397 5.236 13.564 1.00 89.75 202 MET A C 1
ATOM 1546 O O . MET A 1 202 ? -17.478 4.298 14.357 1.00 89.75 202 MET A O 1
ATOM 1550 N N . ASP A 1 203 ? -18.471 5.858 13.071 1.00 90.81 203 ASP A N 1
ATOM 1551 C CA . ASP A 1 203 ? -19.846 5.500 13.436 1.00 90.81 203 ASP A CA 1
ATOM 1552 C C . ASP A 1 203 ? -20.169 4.038 13.072 1.00 90.81 203 ASP A C 1
ATOM 1554 O O . ASP A 1 203 ? -20.728 3.298 13.890 1.00 90.81 203 ASP A O 1
ATOM 1558 N N . GLU A 1 204 ? -19.770 3.579 11.880 1.00 89.38 204 GLU A N 1
ATOM 1559 C CA . GLU A 1 204 ? -19.947 2.188 11.441 1.00 89.38 204 GLU A CA 1
ATOM 1560 C C . GLU A 1 204 ? -19.199 1.188 12.335 1.00 89.38 204 GLU A C 1
ATOM 1562 O O . GLU A 1 204 ? -19.754 0.147 12.715 1.00 89.38 204 GLU A O 1
ATOM 1567 N N . LEU A 1 205 ? -17.951 1.499 12.697 1.00 86.94 205 LEU A N 1
ATOM 1568 C CA . LEU A 1 205 ? -17.131 0.663 13.576 1.00 86.94 205 LEU A CA 1
ATOM 1569 C C . LEU A 1 205 ? -17.753 0.560 14.978 1.00 86.94 205 LEU A C 1
ATOM 1571 O O . LEU A 1 205 ? -17.901 -0.543 15.517 1.00 86.94 205 LEU A O 1
ATOM 1575 N N . THR A 1 206 ? -18.198 1.685 15.546 1.00 84.62 206 THR A N 1
ATOM 1576 C CA . THR A 1 206 ? -18.865 1.721 16.856 1.00 84.62 206 THR A CA 1
ATOM 1577 C C . THR A 1 206 ? -20.205 0.972 16.848 1.00 84.62 206 THR A C 1
ATOM 1579 O O . THR A 1 206 ? -20.510 0.220 17.786 1.00 84.62 206 THR A O 1
ATOM 1582 N N . ALA A 1 207 ? -21.007 1.120 15.788 1.00 85.69 207 ALA A N 1
ATOM 1583 C CA . ALA A 1 207 ? -22.293 0.436 15.655 1.00 85.69 207 ALA A CA 1
ATOM 1584 C C . ALA A 1 207 ? -22.129 -1.090 15.575 1.00 85.69 207 ALA A C 1
ATOM 1586 O O . ALA A 1 207 ? -22.825 -1.832 16.278 1.00 85.69 207 ALA A O 1
ATOM 1587 N N . ARG A 1 208 ? -21.166 -1.575 14.779 1.00 79.25 208 ARG A N 1
ATOM 1588 C CA . ARG A 1 208 ? -20.873 -3.013 14.656 1.00 79.25 208 ARG A CA 1
ATOM 1589 C C . ARG A 1 208 ? -20.519 -3.638 15.991 1.00 79.25 208 ARG A C 1
ATOM 1591 O O . ARG A 1 208 ? -21.092 -4.661 16.364 1.00 79.25 208 ARG A O 1
ATOM 1598 N N . ARG A 1 209 ? -19.645 -2.995 16.753 1.00 73.06 209 ARG A N 1
ATOM 1599 C CA . ARG A 1 209 ? -19.262 -3.490 18.072 1.00 73.06 209 ARG A CA 1
ATOM 1600 C C . ARG A 1 209 ? -20.446 -3.591 19.034 1.00 73.06 209 ARG A C 1
ATOM 1602 O O . ARG A 1 209 ? -20.568 -4.572 19.765 1.00 73.06 209 ARG A O 1
ATOM 1609 N N . SER A 1 210 ? -21.329 -2.594 19.020 1.00 75.75 210 SER A N 1
ATOM 1610 C CA . SER A 1 210 ? -22.542 -2.606 19.845 1.00 75.75 210 SER A CA 1
ATOM 1611 C C . SER A 1 210 ? -23.453 -3.786 19.489 1.00 75.75 210 SER A C 1
ATOM 1613 O O . SER A 1 210 ? -24.003 -4.417 20.385 1.00 75.75 210 SER A O 1
ATOM 1615 N N . SER A 1 211 ? -23.548 -4.144 18.203 1.00 72.88 211 SER A N 1
ATOM 1616 C CA . SER A 1 211 ? -24.326 -5.309 17.758 1.00 72.88 211 SER A CA 1
ATOM 1617 C C . SER A 1 211 ? -23.726 -6.655 18.185 1.00 72.88 211 SER A C 1
ATOM 1619 O O . SER A 1 211 ? -24.475 -7.573 18.509 1.00 72.88 211 SER A O 1
ATOM 1621 N N . MET A 1 212 ? -22.395 -6.766 18.267 1.00 66.38 212 MET A N 1
ATOM 1622 C CA . MET A 1 212 ? -21.722 -7.996 18.707 1.00 66.38 212 MET A CA 1
ATOM 1623 C C . MET A 1 212 ? -21.964 -8.287 20.194 1.00 66.38 212 MET A C 1
ATOM 1625 O O . MET A 1 212 ? -22.194 -9.434 20.554 1.00 66.38 212 MET A O 1
ATOM 1629 N N . LYS A 1 213 ? -22.026 -7.251 21.045 1.00 58.56 213 LYS A N 1
ATOM 1630 C CA . LYS A 1 213 ? -22.339 -7.409 22.481 1.00 58.56 213 LYS A CA 1
ATOM 1631 C C . LYS A 1 213 ? -23.777 -7.868 22.754 1.00 58.56 213 LYS A C 1
ATOM 1633 O O . LYS A 1 213 ? -24.036 -8.441 23.804 1.00 58.56 213 LYS A O 1
ATOM 1638 N N . VAL A 1 214 ? -24.713 -7.596 21.842 1.00 57.88 214 VAL A N 1
ATOM 1639 C CA . VAL A 1 214 ? -26.133 -7.972 21.989 1.00 57.88 214 VAL A CA 1
ATOM 1640 C C . VAL A 1 214 ? -26.388 -9.424 21.557 1.00 57.88 214 VAL A C 1
ATOM 1642 O O . VAL A 1 214 ? -27.369 -10.014 21.989 1.00 57.88 214 VAL A O 1
ATOM 1645 N N . GLY A 1 215 ? -25.508 -10.018 20.741 1.00 51.50 215 GLY A N 1
ATOM 1646 C CA . GLY A 1 215 ? -25.622 -11.410 20.280 1.00 51.50 215 GLY A CA 1
ATOM 1647 C C . GLY A 1 215 ? -25.044 -12.471 21.227 1.00 51.50 215 GLY A C 1
ATOM 1648 O O . GLY A 1 215 ? -25.181 -13.656 20.941 1.00 51.50 215 GLY A O 1
ATOM 1649 N N . GLU A 1 216 ? -24.401 -12.059 22.325 1.00 47.31 216 GLU A N 1
ATOM 1650 C CA . GLU A 1 216 ? -23.787 -12.940 23.339 1.00 47.31 216 GLU A CA 1
ATOM 1651 C C . GLU A 1 216 ? -24.554 -12.958 24.683 1.00 47.31 216 GLU A C 1
ATOM 1653 O O . GLU A 1 216 ? -24.064 -13.512 25.668 1.00 47.31 216 GLU A O 1
ATOM 1658 N N . MET A 1 217 ? -25.759 -12.372 24.730 1.00 36.72 217 MET A N 1
ATOM 1659 C CA . MET A 1 217 ? -26.708 -12.440 25.858 1.00 36.72 217 MET A CA 1
ATOM 1660 C C . MET A 1 217 ? -27.919 -13.307 25.518 1.00 36.72 217 MET A C 1
ATOM 1662 O O . MET A 1 217 ? -28.438 -13.956 26.454 1.00 36.72 217 MET A O 1
#

Radius of gyration: 21.62 Å; chains: 1; bounding box: 47×53×50 Å